Protein AF-A0A1M5FL97-F1 (afdb_monomer)

Sequence (236 aa):
MFKNSLIIIGLLLFSVSIRSQDIPKINFLDIEDAVINPDGNYYYPKLLERYNAFDPSLTITDYVYIYYGFAFQKDYLVNQPGEERMNQLMEKGQYEDAIAECNKILEKNPVSLEANNALAYAMFQLNKPEAEYEPYRNRYKTFVDIITQSGDGKSPLTSFKVIYVADEYNIMFSHFEIPEIVFRHQLVNAGYDYFKIKPSALYKSEDIYFEIPEKLNNIHKERAREKARKKAEQQQ

Structure (mmCIF, N/CA/C/O backbone):
data_AF-A0A1M5FL97-F1
#
_entry.id   AF-A0A1M5FL97-F1
#
loop_
_atom_site.group_PDB
_atom_site.id
_atom_site.type_symbol
_atom_site.label_atom_id
_atom_site.label_alt_id
_atom_site.label_comp_id
_atom_site.label_asym_id
_atom_site.label_entity_id
_atom_site.label_seq_id
_atom_site.pdbx_PDB_ins_code
_atom_site.Cartn_x
_atom_site.Cartn_y
_atom_site.Cartn_z
_atom_site.occupancy
_atom_site.B_iso_or_equiv
_atom_site.auth_seq_id
_atom_site.auth_comp_id
_atom_site.auth_asym_id
_atom_site.auth_atom_id
_atom_site.pdbx_PDB_model_num
ATOM 1 N N . MET A 1 1 ? 17.570 -55.112 49.218 1.00 38.00 1 MET A N 1
ATOM 2 C CA . MET A 1 1 ? 17.128 -55.534 47.872 1.00 38.00 1 MET A CA 1
ATOM 3 C C . MET A 1 1 ? 16.094 -54.530 47.384 1.00 38.00 1 MET A C 1
ATOM 5 O O . MET A 1 1 ? 15.063 -54.445 48.025 1.00 38.00 1 MET A O 1
ATOM 9 N N . PHE A 1 2 ? 16.417 -53.810 46.297 1.00 39.97 2 PHE A N 1
ATOM 10 C CA . PHE A 1 2 ? 15.537 -53.027 45.401 1.00 39.97 2 PHE A CA 1
ATOM 11 C C . PHE A 1 2 ? 14.744 -51.835 45.983 1.00 39.97 2 PHE A C 1
ATOM 13 O O . PHE A 1 2 ? 14.128 -51.947 47.025 1.00 39.97 2 PHE A O 1
ATOM 20 N N . LYS A 1 3 ? 14.613 -50.674 45.333 1.00 44.19 3 LYS A N 1
ATOM 21 C CA . LYS A 1 3 ? 15.301 -50.002 44.213 1.00 44.19 3 LYS A CA 1
ATOM 22 C C . LYS A 1 3 ? 14.691 -48.587 44.205 1.00 44.19 3 LYS A C 1
ATOM 24 O O . LYS A 1 3 ? 13.469 -48.469 44.141 1.00 44.19 3 LYS A O 1
ATOM 29 N N . ASN A 1 4 ? 15.505 -47.538 44.296 1.00 44.09 4 ASN A N 1
ATOM 30 C CA . ASN A 1 4 ? 15.039 -46.153 44.180 1.00 44.09 4 ASN A CA 1
ATOM 31 C C . ASN A 1 4 ? 14.371 -45.959 42.810 1.00 44.09 4 ASN A C 1
ATOM 33 O O . ASN A 1 4 ? 15.012 -46.182 41.783 1.00 44.09 4 ASN A O 1
ATOM 37 N N . SER A 1 5 ? 13.101 -45.558 42.789 1.00 47.09 5 SER A N 1
ATOM 38 C CA . SER A 1 5 ? 12.414 -45.189 41.548 1.00 47.09 5 SER A CA 1
ATOM 39 C C . SER A 1 5 ? 12.643 -43.705 41.279 1.00 47.09 5 SER A C 1
ATOM 41 O O . SER A 1 5 ? 11.979 -42.851 41.857 1.00 47.09 5 SER A O 1
ATOM 43 N N . LEU A 1 6 ? 13.624 -43.410 40.424 1.00 46.81 6 LEU A N 1
ATOM 44 C CA . LEU A 1 6 ? 13.756 -42.117 39.757 1.00 46.81 6 LEU A CA 1
ATOM 45 C C . LEU A 1 6 ? 12.649 -42.016 38.697 1.00 46.81 6 LEU A C 1
ATOM 47 O O . LEU A 1 6 ? 12.628 -42.808 37.756 1.00 46.81 6 LEU A O 1
ATOM 51 N N . ILE A 1 7 ? 11.752 -41.042 38.829 1.00 56.56 7 ILE A N 1
ATOM 52 C CA . ILE A 1 7 ? 10.836 -40.655 37.753 1.00 56.56 7 ILE A CA 1
ATOM 53 C C . ILE A 1 7 ? 11.601 -39.679 36.855 1.00 56.56 7 ILE A C 1
ATOM 55 O O . ILE A 1 7 ? 11.873 -38.547 37.246 1.00 56.56 7 ILE A O 1
ATOM 59 N N . ILE A 1 8 ? 11.986 -40.136 35.663 1.00 52.84 8 ILE A N 1
ATOM 60 C CA . ILE A 1 8 ? 12.517 -39.278 34.601 1.00 52.84 8 ILE A CA 1
ATOM 61 C C . ILE A 1 8 ? 11.315 -38.652 33.891 1.00 52.84 8 ILE A C 1
ATOM 63 O O . ILE A 1 8 ? 10.599 -39.333 33.160 1.00 52.84 8 ILE A O 1
ATOM 67 N N . ILE A 1 9 ? 11.088 -37.360 34.122 1.00 54.28 9 ILE A N 1
ATOM 68 C CA . ILE A 1 9 ? 10.186 -36.544 33.305 1.00 54.28 9 ILE A CA 1
ATOM 69 C C . ILE A 1 9 ? 10.976 -36.141 32.060 1.00 54.28 9 ILE A C 1
ATOM 71 O O . ILE A 1 9 ? 11.941 -35.385 32.147 1.00 54.28 9 ILE A O 1
ATOM 75 N N . GLY A 1 10 ? 10.593 -36.685 30.910 1.00 61.12 10 GLY A N 1
ATOM 76 C CA . GLY A 1 10 ? 11.096 -36.281 29.602 1.00 61.12 10 GLY A CA 1
ATOM 77 C C . GLY A 1 10 ? 9.953 -35.814 28.704 1.00 61.12 10 GLY A C 1
ATOM 78 O O . GLY A 1 10 ? 8.837 -36.307 28.851 1.00 61.12 10 GLY A O 1
ATOM 79 N N . LEU A 1 11 ? 10.307 -34.953 27.737 1.00 53.66 11 LEU A N 1
ATOM 80 C CA . LEU A 1 11 ? 9.511 -34.402 26.621 1.00 53.66 11 LEU A CA 1
ATOM 81 C C . LEU A 1 11 ? 8.630 -33.183 26.975 1.00 53.66 11 LEU A C 1
ATOM 83 O O . LEU A 1 11 ? 7.974 -33.168 28.003 1.00 53.66 11 LEU A O 1
ATOM 87 N N . LEU A 1 12 ? 8.542 -32.105 26.187 1.00 49.62 12 LEU A N 1
ATOM 88 C CA . LEU A 1 12 ? 8.910 -31.834 24.790 1.00 49.62 12 LEU A CA 1
ATOM 89 C C . LEU A 1 12 ? 9.181 -30.324 24.659 1.00 49.62 12 LEU A C 1
ATOM 91 O O . LEU A 1 12 ? 8.270 -29.521 24.848 1.00 49.62 12 LEU A O 1
ATOM 95 N N . LEU A 1 13 ? 10.399 -29.924 24.292 1.00 45.78 13 LEU A N 1
ATOM 96 C CA . LEU A 1 13 ? 10.626 -28.585 23.747 1.00 45.78 13 LEU A CA 1
ATOM 97 C C . LEU A 1 13 ? 10.214 -28.635 22.274 1.00 45.78 13 LEU A C 1
ATOM 99 O O . LEU A 1 13 ? 11.011 -29.001 21.413 1.00 45.78 13 LEU A O 1
ATOM 103 N N . PHE A 1 14 ? 8.951 -28.318 21.984 1.00 50.38 14 PHE A N 1
ATOM 104 C CA . PHE A 1 14 ? 8.560 -27.936 20.631 1.00 50.38 14 PHE A CA 1
ATOM 105 C C . PHE A 1 14 ? 9.275 -26.620 20.324 1.00 50.38 14 PHE A C 1
ATOM 107 O O . PHE A 1 14 ? 8.835 -25.543 20.723 1.00 50.38 14 PHE A O 1
ATOM 114 N N . SER A 1 15 ? 10.420 -26.704 19.651 1.00 50.44 15 SER A N 1
ATOM 115 C CA . SER A 1 15 ? 11.017 -25.549 18.998 1.00 50.44 15 SER A CA 1
ATOM 116 C C . SER A 1 15 ? 10.052 -25.110 17.905 1.00 50.44 15 SER A C 1
ATOM 118 O O . SER A 1 15 ? 10.048 -25.656 16.804 1.00 50.44 15 SER A O 1
ATOM 120 N N . VAL A 1 16 ? 9.194 -24.141 18.220 1.00 51.50 16 VAL A N 1
ATOM 121 C CA . VAL A 1 16 ? 8.498 -23.362 17.201 1.00 51.50 16 VAL A CA 1
ATOM 122 C C . VAL A 1 16 ? 9.592 -22.594 16.472 1.00 51.50 16 VAL A C 1
ATOM 124 O O . VAL A 1 16 ? 10.046 -21.545 16.922 1.00 51.50 16 VAL A O 1
ATOM 127 N N . SER A 1 17 ? 10.092 -23.158 15.375 1.00 48.06 17 SER A N 1
ATOM 128 C CA . SER A 1 17 ? 10.880 -22.393 14.424 1.00 48.06 17 SER A CA 1
ATOM 129 C C . SER A 1 17 ? 9.940 -21.351 13.835 1.00 48.06 17 SER A C 1
ATOM 131 O O . SER A 1 17 ? 9.143 -21.657 12.949 1.00 48.06 17 SER A O 1
ATOM 133 N N . ILE A 1 18 ? 10.009 -20.127 14.356 1.00 47.00 18 ILE A N 1
ATOM 134 C CA . ILE A 1 18 ? 9.480 -18.952 13.675 1.00 47.00 18 ILE A CA 1
ATOM 135 C C . ILE A 1 18 ? 10.233 -18.904 12.349 1.00 47.00 18 ILE A C 1
ATOM 137 O O . ILE A 1 18 ? 11.408 -18.544 12.297 1.00 47.00 18 ILE A O 1
ATOM 141 N N . ARG A 1 19 ? 9.593 -19.372 11.276 1.00 50.75 19 ARG A N 1
ATOM 142 C CA . ARG A 1 19 ? 10.116 -19.176 9.930 1.00 50.75 19 ARG A CA 1
ATOM 143 C C . ARG A 1 19 ? 9.912 -17.705 9.609 1.00 50.75 19 ARG A C 1
ATOM 145 O O . ARG A 1 19 ? 8.846 -17.329 9.137 1.00 50.75 19 ARG A O 1
ATOM 152 N N . SER A 1 20 ? 10.929 -16.891 9.876 1.00 50.44 20 SER A N 1
ATOM 153 C CA . SER A 1 20 ? 11.113 -15.656 9.119 1.00 50.44 20 SER A CA 1
ATOM 154 C C . SER A 1 20 ? 11.329 -16.096 7.677 1.00 50.44 20 SER A C 1
ATOM 156 O O . SER A 1 20 ? 12.406 -16.573 7.331 1.00 50.44 20 SER A O 1
ATOM 158 N N . GLN A 1 21 ? 10.264 -16.110 6.877 1.00 64.25 21 GLN A N 1
ATOM 159 C CA . GLN A 1 21 ? 10.425 -16.260 5.441 1.00 64.25 21 GLN A CA 1
ATOM 160 C C . GLN A 1 21 ? 10.981 -14.934 4.945 1.00 64.25 21 GLN A C 1
ATOM 162 O O . GLN A 1 21 ? 10.329 -13.904 5.113 1.00 64.25 21 GLN A O 1
ATOM 167 N N . ASP A 1 22 ? 12.184 -14.965 4.384 1.00 75.69 22 ASP A N 1
ATOM 168 C CA . ASP A 1 22 ? 12.736 -13.797 3.715 1.00 75.69 22 ASP A CA 1
ATOM 169 C C . ASP A 1 22 ? 11.778 -13.374 2.600 1.00 75.69 22 ASP A C 1
ATOM 171 O O . ASP A 1 22 ? 11.255 -14.215 1.858 1.00 75.69 22 ASP A O 1
ATOM 175 N N . ILE A 1 23 ? 11.527 -12.070 2.494 1.00 79.31 23 ILE A N 1
ATOM 176 C CA . ILE A 1 23 ? 10.708 -11.542 1.408 1.00 79.31 23 ILE A CA 1
ATOM 177 C C . ILE A 1 23 ? 11.440 -11.831 0.094 1.00 79.31 23 ILE A C 1
ATOM 179 O O . ILE A 1 23 ? 12.623 -11.495 -0.034 1.00 79.31 23 ILE A O 1
ATOM 183 N N . PRO A 1 24 ? 10.785 -12.489 -0.882 1.00 85.00 24 PRO A N 1
ATOM 184 C CA . PRO A 1 24 ? 11.426 -12.794 -2.148 1.00 85.00 24 PRO A CA 1
ATOM 185 C C . PRO A 1 24 ? 11.864 -11.501 -2.833 1.00 85.00 24 PRO A C 1
ATOM 187 O O . PRO A 1 24 ? 11.208 -10.463 -2.734 1.00 85.00 24 PRO A O 1
ATOM 190 N N . LYS A 1 25 ? 12.968 -11.565 -3.581 1.00 89.31 25 LYS A N 1
ATOM 191 C CA . LYS A 1 25 ? 13.380 -10.439 -4.418 1.00 89.31 25 LYS A CA 1
ATOM 192 C C . LYS A 1 25 ? 12.264 -10.136 -5.417 1.00 89.31 25 LYS A C 1
ATOM 194 O O . LYS A 1 25 ? 11.896 -10.990 -6.217 1.00 89.31 25 LYS A O 1
ATOM 199 N N . ILE A 1 26 ? 11.761 -8.908 -5.392 1.00 93.94 26 ILE A N 1
ATOM 200 C CA . ILE A 1 26 ? 10.658 -8.501 -6.261 1.00 93.94 26 ILE A CA 1
ATOM 201 C C . ILE A 1 26 ? 11.172 -8.336 -7.694 1.00 93.94 26 ILE A C 1
ATOM 203 O O . ILE A 1 26 ? 12.049 -7.507 -7.948 1.00 93.94 26 ILE A O 1
ATOM 207 N N . ASN A 1 27 ? 10.621 -9.106 -8.625 1.00 92.62 27 ASN A N 1
ATOM 208 C CA . ASN A 1 27 ? 10.828 -8.960 -10.062 1.00 92.62 27 ASN A CA 1
ATOM 209 C C . ASN A 1 27 ? 9.456 -8.924 -10.738 1.00 92.62 27 ASN A C 1
ATOM 211 O O . ASN A 1 27 ? 8.705 -9.893 -10.674 1.00 92.62 27 ASN A O 1
ATOM 215 N N . PHE A 1 28 ? 9.124 -7.795 -11.362 1.00 92.94 28 PHE A N 1
ATOM 216 C CA . PHE A 1 28 ? 7.804 -7.582 -11.947 1.00 92.94 28 PHE A CA 1
ATOM 217 C C . PHE A 1 28 ? 7.483 -8.537 -13.100 1.00 92.94 28 PHE A C 1
ATOM 219 O O . PHE A 1 28 ? 6.322 -8.905 -13.239 1.00 92.94 28 PHE A O 1
ATOM 226 N N . LEU A 1 29 ? 8.482 -8.975 -13.874 1.00 90.94 29 LEU A N 1
ATOM 227 C CA . LEU A 1 29 ? 8.271 -9.923 -14.975 1.00 90.94 29 LEU A CA 1
ATOM 228 C C . LEU A 1 29 ? 7.930 -11.320 -14.445 1.00 90.94 29 LEU A C 1
ATOM 230 O O . LEU A 1 29 ? 6.936 -11.908 -14.857 1.00 90.94 29 LEU A O 1
ATOM 234 N N . ASP A 1 30 ? 8.696 -11.802 -13.461 1.00 93.69 30 ASP A N 1
ATOM 235 C CA . ASP A 1 30 ? 8.447 -13.106 -12.833 1.00 93.69 30 ASP A CA 1
ATOM 236 C C . ASP A 1 30 ? 7.069 -13.130 -12.145 1.00 93.69 30 ASP A C 1
ATOM 238 O O . ASP A 1 30 ? 6.361 -14.138 -12.169 1.00 93.69 30 ASP A O 1
ATOM 242 N N . ILE A 1 31 ? 6.669 -12.000 -11.546 1.00 96.12 31 ILE A N 1
ATOM 243 C CA . ILE A 1 31 ? 5.346 -11.834 -10.938 1.00 96.12 31 ILE A CA 1
ATOM 244 C C . ILE A 1 31 ? 4.253 -11.856 -12.005 1.00 96.12 31 ILE A C 1
ATOM 246 O O . ILE A 1 31 ? 3.285 -12.589 -11.823 1.00 96.12 31 ILE A O 1
ATOM 250 N N . GLU A 1 32 ? 4.393 -11.103 -13.102 1.00 94.31 32 GLU A N 1
ATOM 251 C CA . GLU A 1 32 ? 3.422 -11.102 -14.204 1.00 94.31 32 GLU A CA 1
ATOM 252 C C . GLU A 1 32 ? 3.174 -12.525 -14.721 1.00 94.31 32 GLU A C 1
ATOM 254 O O . GLU A 1 32 ? 2.026 -12.973 -14.733 1.00 94.31 32 GLU A O 1
ATOM 259 N N . ASP A 1 33 ? 4.237 -13.264 -15.045 1.00 93.69 33 ASP A N 1
ATOM 260 C CA . ASP A 1 33 ? 4.150 -14.634 -15.560 1.00 93.69 33 ASP A CA 1
ATOM 261 C C . ASP A 1 33 ? 3.465 -15.591 -14.570 1.00 93.69 33 ASP A C 1
ATOM 263 O O . ASP A 1 33 ? 2.638 -16.428 -14.951 1.00 93.69 33 ASP A O 1
ATOM 267 N N . ALA A 1 34 ? 3.774 -15.460 -13.279 1.00 95.88 34 ALA A N 1
ATOM 268 C CA . ALA A 1 34 ? 3.210 -16.316 -12.243 1.00 95.88 34 ALA A CA 1
ATOM 269 C C . ALA A 1 34 ? 1.710 -16.071 -12.022 1.00 95.88 34 ALA A C 1
ATOM 271 O O . ALA A 1 34 ? 0.956 -17.028 -11.822 1.00 95.88 34 ALA A O 1
ATOM 272 N N . VAL A 1 35 ? 1.267 -14.809 -12.060 1.00 96.44 35 VAL A N 1
ATOM 273 C CA . VAL A 1 35 ? -0.115 -14.450 -11.705 1.00 96.44 35 VAL A CA 1
ATOM 274 C C . VAL A 1 35 ? -1.115 -14.660 -12.836 1.00 96.44 35 VAL A C 1
ATOM 276 O O . VAL A 1 35 ? -2.312 -14.787 -12.565 1.00 96.44 35 VAL A O 1
ATOM 279 N N . ILE A 1 36 ? -0.648 -14.751 -14.086 1.00 93.06 36 ILE A N 1
ATOM 280 C CA . ILE A 1 36 ? -1.498 -15.029 -15.254 1.00 93.06 36 ILE A CA 1
ATOM 281 C C . ILE A 1 36 ? -1.643 -16.522 -15.568 1.00 93.06 36 ILE A C 1
ATOM 283 O O . ILE A 1 36 ? -2.569 -16.887 -16.291 1.00 93.06 36 ILE A O 1
ATOM 287 N N . ASN A 1 37 ? -0.769 -17.384 -15.039 1.00 93.50 37 ASN A N 1
ATOM 288 C CA . ASN A 1 37 ? -0.775 -18.820 -15.321 1.00 93.50 37 ASN A CA 1
ATOM 289 C C . ASN A 1 37 ? -1.884 -19.558 -14.533 1.00 93.50 37 ASN A C 1
ATOM 291 O O . ASN A 1 37 ? -1.733 -19.715 -13.320 1.00 93.50 37 ASN A O 1
ATOM 295 N N . PRO A 1 38 ? -2.949 -20.086 -15.176 1.00 93.31 38 PRO A N 1
ATOM 296 C CA . PRO A 1 38 ? -4.069 -20.743 -14.483 1.00 93.31 38 PRO A CA 1
ATOM 297 C C . PRO A 1 38 ? -3.685 -2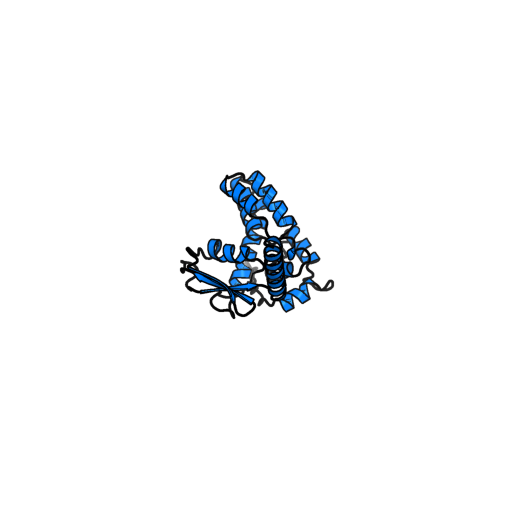2.001 -13.688 1.00 93.31 38 PRO A C 1
ATOM 299 O O . PRO A 1 38 ? -4.311 -22.318 -12.666 1.00 93.31 38 PRO A O 1
ATOM 302 N N . ASP A 1 39 ? -2.638 -22.695 -14.137 1.00 93.62 39 ASP A N 1
ATOM 303 C CA . ASP A 1 39 ? -2.130 -23.927 -13.529 1.00 93.62 39 ASP A CA 1
ATOM 304 C C . ASP A 1 39 ? -1.096 -23.650 -12.424 1.00 93.62 39 ASP A C 1
ATOM 306 O O . ASP A 1 39 ? -0.709 -24.555 -11.685 1.00 93.62 39 ASP A O 1
ATOM 310 N N . GLY A 1 40 ? -0.655 -22.396 -12.286 1.00 92.50 40 GLY A N 1
ATOM 311 C CA . GLY A 1 40 ? 0.330 -21.973 -11.299 1.00 92.50 40 GLY A CA 1
ATOM 312 C C . GLY A 1 40 ? -0.233 -21.849 -9.880 1.00 92.50 40 GLY A C 1
ATOM 313 O O . GLY A 1 40 ? -1.417 -21.579 -9.665 1.00 92.50 40 GLY A O 1
ATOM 314 N N . ASN A 1 41 ? 0.658 -21.974 -8.891 1.00 92.56 41 ASN A N 1
ATOM 315 C CA . ASN A 1 41 ? 0.326 -21.775 -7.473 1.00 92.56 41 ASN A CA 1
ATOM 316 C C . ASN A 1 41 ? -0.068 -20.323 -7.151 1.00 92.56 41 ASN A C 1
ATOM 318 O O . ASN A 1 41 ? -0.823 -20.091 -6.211 1.00 92.56 41 ASN A O 1
ATOM 322 N N . TYR A 1 42 ? 0.425 -19.364 -7.939 1.00 96.69 42 TYR A N 1
ATOM 323 C CA . TYR A 1 42 ? 0.208 -17.930 -7.743 1.00 96.69 42 TYR A CA 1
ATOM 324 C C . TYR A 1 42 ? -0.817 -17.333 -8.710 1.00 96.69 42 TYR A C 1
ATOM 326 O O . TYR A 1 42 ? -0.884 -16.114 -8.847 1.00 96.69 42 TYR A O 1
ATOM 334 N N . TYR A 1 43 ? -1.633 -18.166 -9.365 1.00 97.62 43 TYR A N 1
ATOM 335 C CA . TYR A 1 43 ? -2.695 -17.681 -10.240 1.00 97.62 43 TYR A CA 1
ATOM 336 C C . TYR A 1 43 ? -3.592 -16.679 -9.502 1.00 97.62 43 TYR A C 1
ATOM 338 O O . TYR A 1 43 ? -4.188 -17.017 -8.471 1.00 97.62 43 TYR A O 1
ATOM 346 N N . TYR A 1 44 ? -3.703 -15.454 -10.025 1.00 97.50 44 TYR A N 1
ATOM 347 C CA . TYR A 1 44 ? -4.241 -14.330 -9.257 1.00 97.50 44 TYR A CA 1
ATOM 348 C C . TYR A 1 44 ? -5.649 -14.564 -8.692 1.00 97.50 44 TYR A C 1
ATOM 350 O O . TYR A 1 44 ? -5.851 -14.301 -7.507 1.00 97.50 44 TYR A O 1
ATOM 358 N N . PRO A 1 45 ? -6.621 -15.111 -9.452 1.00 96.88 45 PRO A N 1
ATOM 359 C CA . PRO A 1 45 ? -7.952 -15.383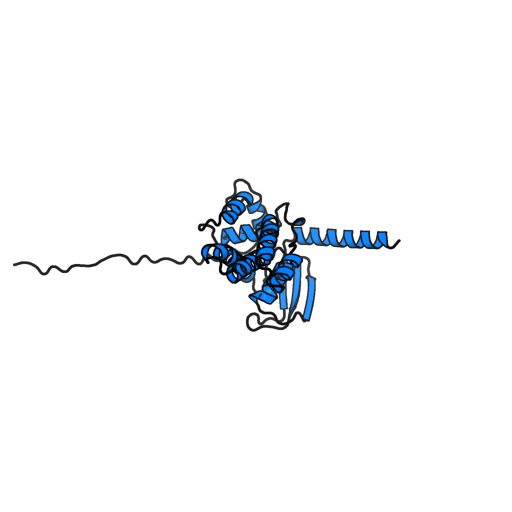 -8.913 1.00 96.88 45 PRO A CA 1
ATOM 360 C C . PRO A 1 45 ? -7.950 -16.317 -7.697 1.00 96.88 45 PRO A C 1
ATOM 362 O O . PRO A 1 45 ? -8.692 -16.068 -6.751 1.00 96.88 45 PRO A O 1
ATOM 365 N N . LYS A 1 46 ? -7.083 -17.343 -7.679 1.00 97.19 46 LYS A N 1
ATOM 366 C CA . LYS A 1 46 ? -6.956 -18.268 -6.537 1.00 97.19 46 LYS A CA 1
ATOM 367 C C . LYS A 1 46 ? -6.362 -17.562 -5.317 1.00 97.19 46 LYS A C 1
ATOM 369 O O . LYS A 1 46 ? -6.821 -17.771 -4.196 1.00 97.19 46 LYS A O 1
ATOM 374 N N . LEU A 1 47 ? -5.348 -16.719 -5.525 1.00 97.88 47 LEU A N 1
ATOM 375 C CA . LEU A 1 47 ? -4.757 -15.921 -4.449 1.00 97.88 47 LEU A CA 1
ATOM 376 C C . LEU A 1 47 ? -5.760 -14.922 -3.872 1.00 97.88 47 LEU A C 1
ATOM 378 O O . LEU A 1 47 ? -5.879 -14.813 -2.655 1.00 97.88 47 LEU A O 1
ATOM 382 N N . LEU A 1 48 ? -6.499 -14.224 -4.735 1.00 97.56 48 LEU A N 1
ATOM 383 C CA . LEU A 1 48 ? -7.464 -13.213 -4.322 1.00 97.56 48 LEU A CA 1
ATOM 384 C C . LEU A 1 48 ? -8.647 -13.825 -3.560 1.00 97.56 48 LEU A C 1
ATOM 386 O O . LEU A 1 48 ? -9.097 -13.248 -2.573 1.00 97.56 48 LEU A O 1
ATOM 390 N N . GLU A 1 49 ? -9.126 -15.001 -3.973 1.00 97.50 49 GLU A N 1
ATOM 391 C CA . GLU A 1 49 ? -10.150 -15.753 -3.240 1.00 97.50 49 GLU A CA 1
ATOM 392 C C . GLU A 1 49 ? -9.693 -16.058 -1.805 1.00 97.50 49 GLU A C 1
ATOM 394 O O . GLU A 1 49 ? -10.374 -15.694 -0.844 1.00 97.50 49 GLU A O 1
ATOM 399 N N . ARG A 1 50 ? -8.496 -16.641 -1.649 1.00 98.12 50 ARG A N 1
ATOM 400 C CA . ARG A 1 50 ? -7.902 -16.940 -0.334 1.00 98.12 50 ARG A CA 1
ATOM 401 C C . ARG A 1 50 ? -7.673 -15.676 0.494 1.00 98.12 50 ARG A C 1
ATOM 403 O O . ARG A 1 50 ? -7.967 -15.657 1.688 1.00 98.12 50 ARG A O 1
ATOM 410 N N . TYR A 1 51 ? -7.186 -14.612 -0.143 1.00 98.25 51 TYR A N 1
ATOM 411 C CA . TYR A 1 51 ? -6.966 -13.313 0.488 1.00 98.25 51 TYR A CA 1
ATOM 412 C C . TYR A 1 51 ? -8.262 -12.751 1.064 1.00 98.25 51 TYR A C 1
ATOM 414 O O . TYR A 1 51 ? -8.306 -12.409 2.247 1.00 98.25 51 TYR A O 1
ATOM 422 N N . ASN A 1 52 ? -9.332 -12.716 0.266 1.00 96.88 52 ASN A N 1
ATOM 423 C CA . ASN A 1 52 ? -10.644 -12.209 0.669 1.00 96.88 52 ASN A CA 1
ATOM 424 C C . ASN A 1 52 ? -11.323 -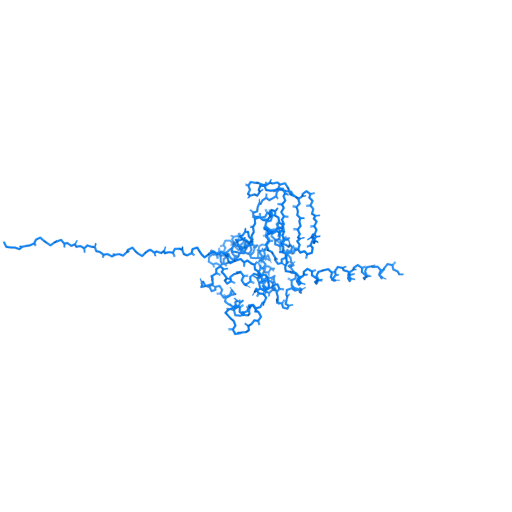13.073 1.737 1.00 96.88 52 ASN A C 1
ATOM 426 O O . ASN A 1 52 ? -12.073 -12.540 2.549 1.00 96.88 52 ASN A O 1
ATOM 430 N N . ALA A 1 53 ? -11.011 -14.368 1.786 1.00 97.69 53 ALA A N 1
ATOM 431 C CA . ALA A 1 53 ? -11.447 -15.273 2.846 1.00 97.69 53 ALA A CA 1
ATOM 432 C C . ALA A 1 53 ? -10.632 -15.150 4.151 1.00 97.69 53 ALA A C 1
ATOM 434 O O . ALA A 1 53 ? -10.909 -15.880 5.101 1.00 97.69 53 ALA A O 1
ATOM 435 N N . PHE A 1 54 ? -9.632 -14.258 4.204 1.00 97.19 54 PHE A N 1
ATOM 436 C CA . PHE A 1 54 ? -8.681 -14.136 5.315 1.00 97.19 54 PHE A CA 1
ATOM 437 C C . PHE A 1 54 ? -8.003 -15.468 5.667 1.00 97.19 54 PHE A C 1
ATOM 439 O O . PHE A 1 54 ? -7.833 -15.795 6.842 1.00 97.19 54 PHE A O 1
ATOM 446 N N . ASP A 1 55 ? -7.621 -16.244 4.648 1.00 97.75 55 ASP A N 1
ATOM 447 C CA . ASP A 1 55 ? -6.954 -17.533 4.831 1.00 97.75 55 ASP A CA 1
ATOM 448 C C . ASP A 1 55 ? -5.661 -17.367 5.666 1.00 97.75 55 ASP A C 1
ATOM 450 O O . ASP A 1 55 ? -4.699 -16.745 5.198 1.00 97.75 55 ASP A O 1
ATOM 454 N N . PRO A 1 56 ? -5.592 -17.938 6.887 1.00 94.88 56 PRO A N 1
ATOM 455 C CA . PRO A 1 56 ? -4.447 -17.772 7.782 1.00 94.88 56 PRO A CA 1
ATOM 456 C C . PRO A 1 56 ? -3.199 -18.531 7.309 1.00 94.88 56 PRO A C 1
ATOM 458 O O . PRO A 1 56 ? -2.132 -18.375 7.898 1.00 94.88 56 PRO A O 1
ATOM 461 N N . SER A 1 57 ? -3.314 -19.370 6.274 1.00 95.94 57 SER A N 1
ATOM 462 C CA . SER A 1 57 ? -2.183 -20.079 5.668 1.00 95.94 57 SER A CA 1
ATOM 463 C C . SER A 1 57 ? -1.446 -19.265 4.599 1.00 95.94 57 SER A C 1
ATOM 465 O O . SER A 1 57 ? -0.425 -19.733 4.091 1.00 95.94 57 SER A O 1
ATOM 467 N N . LEU A 1 58 ? -1.936 -18.067 4.248 1.00 96.75 58 LEU A N 1
ATOM 468 C CA . LEU A 1 58 ? -1.241 -17.165 3.330 1.00 96.75 58 LEU A CA 1
ATOM 469 C C . LEU A 1 58 ? 0.107 -16.737 3.910 1.00 96.75 58 LEU A C 1
ATOM 471 O O . LEU A 1 58 ? 0.210 -16.195 5.009 1.00 96.75 58 LEU A O 1
ATOM 475 N N . THR A 1 59 ? 1.150 -16.980 3.133 1.00 95.81 59 THR A N 1
ATOM 476 C CA . THR A 1 59 ? 2.533 -16.648 3.458 1.00 95.81 59 THR A CA 1
ATOM 477 C C . THR A 1 59 ? 2.885 -15.244 2.984 1.00 95.81 59 THR A C 1
ATOM 479 O O . THR A 1 59 ? 2.224 -14.689 2.109 1.00 95.81 59 THR A O 1
ATOM 482 N N . ILE A 1 60 ? 3.991 -14.685 3.480 1.00 94.69 60 ILE A N 1
ATOM 483 C CA . ILE A 1 60 ? 4.499 -13.394 2.990 1.00 94.69 60 ILE A CA 1
ATOM 484 C C . ILE A 1 60 ? 4.743 -13.406 1.473 1.00 94.69 60 ILE A C 1
ATOM 486 O O . ILE A 1 60 ? 4.499 -12.414 0.793 1.00 94.69 60 ILE A O 1
ATOM 490 N N . THR A 1 61 ? 5.144 -14.560 0.929 1.00 96.00 61 THR A N 1
ATOM 491 C CA . THR A 1 61 ? 5.305 -14.754 -0.515 1.00 96.00 61 THR A CA 1
ATOM 492 C C . THR A 1 61 ? 3.960 -14.661 -1.233 1.00 96.00 61 THR A C 1
ATOM 494 O O . THR A 1 61 ? 3.872 -13.995 -2.258 1.00 96.00 61 THR A O 1
ATOM 497 N N . ASP A 1 62 ? 2.892 -15.254 -0.694 1.00 97.69 62 ASP A N 1
ATOM 498 C CA . ASP A 1 62 ? 1.553 -15.097 -1.275 1.00 97.69 62 ASP A CA 1
ATOM 499 C C . ASP A 1 62 ? 1.130 -13.621 -1.288 1.00 97.69 62 ASP A C 1
ATOM 501 O O . ASP A 1 62 ? 0.643 -13.135 -2.306 1.00 97.69 62 ASP A O 1
ATOM 505 N N . TYR A 1 63 ? 1.384 -12.879 -0.202 1.00 97.88 63 TYR A N 1
ATOM 506 C CA . TYR A 1 63 ? 1.090 -11.443 -0.131 1.00 97.88 63 TYR A CA 1
ATOM 507 C C . TYR A 1 63 ? 1.898 -10.611 -1.141 1.00 97.88 63 TYR A C 1
ATOM 509 O O . TYR A 1 63 ? 1.362 -9.643 -1.681 1.00 97.88 63 TYR A O 1
ATOM 517 N N . VAL A 1 64 ? 3.140 -11.002 -1.457 1.00 97.69 64 VAL A N 1
ATOM 518 C CA . VAL A 1 64 ? 3.932 -10.396 -2.544 1.00 97.69 64 VAL A CA 1
ATOM 519 C C . VAL A 1 64 ? 3.202 -10.536 -3.882 1.00 97.69 64 VAL A C 1
ATOM 521 O O . VAL A 1 64 ? 3.009 -9.538 -4.578 1.00 97.69 64 VAL A O 1
ATOM 524 N N . TYR A 1 65 ? 2.747 -11.744 -4.227 1.00 97.81 65 TYR A N 1
ATOM 525 C CA . TYR A 1 65 ? 2.000 -11.972 -5.469 1.00 97.81 65 TYR A CA 1
ATOM 526 C C . TYR A 1 65 ? 0.599 -11.344 -5.441 1.00 97.81 65 TYR A C 1
ATOM 528 O O . TYR A 1 65 ? 0.111 -10.921 -6.484 1.00 97.81 65 TYR A O 1
ATOM 536 N N . ILE A 1 66 ? -0.041 -11.216 -4.276 1.00 98.12 66 ILE A N 1
ATOM 537 C CA . ILE A 1 66 ? -1.330 -10.520 -4.134 1.00 98.12 66 ILE A CA 1
ATOM 538 C C . ILE A 1 66 ? -1.176 -9.018 -4.404 1.00 98.12 66 ILE A C 1
ATOM 540 O O . ILE A 1 66 ? -1.938 -8.466 -5.201 1.00 98.12 66 ILE A O 1
ATOM 544 N N . TYR A 1 67 ? -0.199 -8.364 -3.767 1.00 97.75 67 TYR A N 1
ATOM 545 C CA . TYR A 1 67 ? 0.025 -6.924 -3.906 1.00 97.75 67 TYR A CA 1
ATOM 546 C C . TYR A 1 67 ? 0.522 -6.581 -5.310 1.00 97.75 67 TYR A C 1
ATOM 548 O O . TYR A 1 67 ? -0.199 -5.968 -6.094 1.00 97.75 67 TYR A O 1
ATOM 556 N N . TYR A 1 68 ? 1.715 -7.047 -5.686 1.00 97.25 68 TYR A N 1
ATOM 557 C CA . TYR A 1 68 ? 2.306 -6.683 -6.974 1.00 97.25 68 TYR A CA 1
ATOM 558 C C . TYR A 1 68 ? 1.574 -7.312 -8.161 1.00 97.25 68 TYR A C 1
ATOM 560 O O . TYR A 1 68 ? 1.509 -6.709 -9.228 1.00 97.25 68 TYR A O 1
ATOM 568 N N . GLY A 1 69 ? 0.972 -8.493 -7.983 1.00 96.12 69 GLY A N 1
ATOM 569 C CA . GLY A 1 69 ? 0.181 -9.145 -9.024 1.00 96.12 69 GLY A CA 1
ATOM 570 C C . GLY A 1 69 ? -1.066 -8.366 -9.424 1.00 96.12 69 GLY A C 1
ATOM 571 O O . GLY A 1 69 ? -1.531 -8.512 -10.559 1.00 96.12 69 GLY A O 1
ATOM 572 N N . PHE A 1 70 ? -1.586 -7.506 -8.537 1.00 95.62 70 PHE A N 1
ATOM 573 C CA . PHE A 1 70 ? -2.744 -6.672 -8.848 1.00 95.62 70 PHE A CA 1
ATOM 574 C C . PHE A 1 70 ? -2.474 -5.751 -10.045 1.00 95.62 70 PHE A C 1
ATOM 576 O O . PHE A 1 70 ? -3.359 -5.562 -10.876 1.00 95.62 70 PHE A O 1
ATOM 583 N N . ALA A 1 71 ? -1.234 -5.267 -10.195 1.00 92.81 71 ALA A N 1
ATOM 584 C CA . ALA A 1 71 ? -0.796 -4.410 -11.301 1.00 92.81 71 ALA A CA 1
ATOM 585 C C . ALA A 1 71 ? -1.033 -5.006 -12.699 1.00 92.81 71 ALA A C 1
ATOM 587 O O . ALA A 1 71 ? -1.139 -4.270 -13.681 1.00 92.81 71 ALA A O 1
ATOM 588 N N . PHE A 1 72 ? -1.121 -6.334 -12.799 1.00 92.38 72 PHE A N 1
ATOM 589 C CA . PHE A 1 72 ? -1.279 -7.056 -14.063 1.00 92.38 72 PHE A CA 1
ATOM 590 C C . PHE A 1 72 ? -2.719 -7.496 -14.328 1.00 92.38 72 PHE A C 1
ATOM 592 O O . PHE A 1 72 ? -3.001 -8.128 -15.347 1.00 92.38 72 PHE A O 1
ATOM 599 N N . GLN A 1 73 ? -3.648 -7.147 -13.438 1.00 90.56 73 GLN A N 1
ATOM 600 C CA . GLN A 1 73 ? -5.055 -7.470 -13.606 1.00 90.56 73 GLN A CA 1
ATOM 601 C C . GLN A 1 73 ? -5.752 -6.414 -14.459 1.00 90.56 73 GLN A C 1
ATOM 603 O O . GLN A 1 73 ? -5.459 -5.221 -14.385 1.00 90.56 73 GLN A O 1
ATOM 608 N N . LYS A 1 74 ? -6.741 -6.854 -15.243 1.00 86.50 74 LYS A N 1
ATOM 609 C CA . LYS A 1 74 ? -7.556 -5.983 -16.111 1.00 86.50 74 LYS A CA 1
ATOM 610 C C . LYS A 1 74 ? -8.161 -4.778 -15.373 1.00 86.50 74 LYS A C 1
ATOM 612 O O . LYS A 1 74 ? -8.319 -3.711 -15.961 1.00 86.50 74 LYS A O 1
ATOM 617 N N . ASP A 1 75 ? -8.469 -4.951 -14.091 1.00 81.81 75 ASP A N 1
ATOM 618 C CA . ASP A 1 75 ? -9.211 -3.986 -13.288 1.00 81.81 75 ASP A CA 1
ATOM 619 C C . ASP A 1 75 ? -8.305 -2.879 -12.715 1.00 81.81 75 ASP A C 1
ATOM 621 O O . ASP A 1 75 ? -8.790 -1.794 -12.397 1.00 81.81 75 ASP A O 1
ATOM 625 N N . TYR A 1 76 ? -6.981 -3.085 -12.680 1.00 85.75 76 TYR A N 1
ATOM 626 C CA . TYR A 1 76 ? -6.010 -2.139 -12.114 1.00 85.75 76 TYR A CA 1
ATOM 627 C C . TYR A 1 76 ? -6.137 -0.724 -12.708 1.00 85.75 76 TYR A C 1
ATOM 629 O O . TYR A 1 76 ? -6.307 0.263 -11.997 1.00 85.75 76 TYR A O 1
ATOM 637 N N . LEU A 1 77 ? -6.129 -0.602 -14.040 1.00 74.25 77 LEU A N 1
ATOM 638 C CA . LEU A 1 77 ? -6.120 0.705 -14.712 1.00 74.25 77 LEU A CA 1
ATOM 639 C C . LEU A 1 77 ? -7.433 1.488 -14.596 1.00 74.25 77 LEU A C 1
ATOM 641 O O . LEU A 1 77 ? -7.448 2.684 -14.921 1.00 74.25 77 LEU A O 1
ATOM 645 N N . VAL A 1 78 ? -8.519 0.802 -14.241 1.00 75.75 78 VAL A N 1
ATOM 646 C CA . VAL A 1 78 ? -9.860 1.372 -14.054 1.00 75.75 78 VAL A CA 1
ATOM 647 C C . VAL A 1 78 ? -10.067 1.754 -12.587 1.00 75.75 78 VAL A C 1
ATOM 649 O O . VAL A 1 78 ? -10.739 2.742 -12.300 1.00 75.75 78 VAL A O 1
ATOM 652 N N . ASN A 1 79 ? -9.423 1.030 -11.673 1.00 73.38 79 ASN A N 1
ATOM 653 C CA . ASN A 1 79 ? -9.618 1.137 -10.234 1.00 73.38 79 ASN A CA 1
ATOM 654 C C . ASN A 1 79 ? -8.507 1.945 -9.558 1.00 73.38 79 ASN A C 1
ATOM 656 O O . ASN A 1 79 ? -7.898 1.498 -8.588 1.00 73.38 79 ASN A O 1
ATOM 660 N N . GLN A 1 80 ? -8.277 3.165 -10.053 1.00 69.75 80 GLN A N 1
ATOM 661 C CA . GLN A 1 80 ? -7.469 4.135 -9.313 1.00 69.75 80 GLN A CA 1
ATOM 662 C C . GLN A 1 80 ? -8.119 4.392 -7.942 1.00 69.75 80 GLN A C 1
ATOM 664 O O . GLN A 1 80 ? -9.350 4.510 -7.886 1.00 69.75 80 GLN A O 1
ATOM 669 N N . PRO A 1 81 ? -7.341 4.476 -6.851 1.00 63.78 81 PRO A N 1
ATOM 670 C CA . PRO A 1 81 ? -7.909 4.661 -5.525 1.00 63.78 81 PRO A CA 1
ATOM 671 C C . PRO A 1 81 ? -8.738 5.953 -5.444 1.00 63.78 81 PRO A C 1
ATOM 673 O O . PRO A 1 81 ? -8.249 7.052 -5.699 1.00 63.78 81 PRO A O 1
ATOM 676 N N . GLY A 1 82 ? -10.029 5.815 -5.138 1.00 74.31 82 GLY A N 1
ATOM 677 C CA . GLY A 1 82 ? -10.966 6.923 -4.939 1.00 74.31 82 GLY A CA 1
ATOM 678 C C . GLY A 1 82 ? -11.019 7.346 -3.474 1.00 74.31 82 GLY A C 1
ATOM 679 O O . GLY A 1 82 ? -12.067 7.236 -2.848 1.00 74.31 82 GLY A O 1
ATOM 680 N N . GLU A 1 83 ? -9.887 7.770 -2.915 1.00 85.81 83 GLU A N 1
ATOM 681 C CA . GLU A 1 83 ? -9.694 7.893 -1.459 1.00 85.81 83 GLU A CA 1
ATOM 682 C C . GLU A 1 83 ? -10.183 9.231 -0.876 1.00 85.81 83 GLU A C 1
ATOM 684 O O . GLU A 1 83 ? -10.446 9.326 0.319 1.00 85.81 83 GLU A O 1
ATOM 689 N N . GLU A 1 84 ? -10.410 10.258 -1.704 1.00 91.56 84 GLU A N 1
ATOM 690 C CA . GLU A 1 84 ? -10.787 11.604 -1.238 1.00 91.56 84 GLU A CA 1
ATOM 691 C C . GLU A 1 84 ? -12.040 11.596 -0.349 1.00 91.56 84 GLU A C 1
ATOM 693 O O . GLU A 1 84 ? -12.063 12.210 0.720 1.00 91.56 84 GLU A O 1
ATOM 698 N N . ARG A 1 85 ? -13.091 10.878 -0.764 1.00 94.88 85 ARG A N 1
ATOM 699 C CA . ARG A 1 85 ? -14.336 10.810 0.009 1.00 94.88 85 ARG A CA 1
ATOM 700 C C . ARG A 1 85 ? -14.129 10.093 1.340 1.00 94.88 85 ARG A C 1
ATOM 702 O O . ARG A 1 85 ? -14.649 10.557 2.352 1.00 94.88 85 ARG A O 1
ATOM 709 N N . MET A 1 86 ? -13.387 8.988 1.332 1.00 96.00 86 MET A N 1
ATOM 710 C CA . MET A 1 86 ? -13.024 8.247 2.539 1.00 96.00 86 MET A CA 1
ATOM 711 C C . MET A 1 86 ? -12.263 9.160 3.508 1.00 96.00 86 MET A C 1
ATOM 713 O O . MET A 1 86 ? -12.662 9.272 4.665 1.00 96.00 86 MET A O 1
ATOM 717 N N . ASN A 1 87 ? -11.258 9.894 3.029 1.00 94.56 87 ASN A N 1
ATOM 718 C CA . ASN A 1 87 ? -10.456 10.800 3.853 1.00 94.56 87 ASN A CA 1
ATOM 719 C C . ASN A 1 87 ? -11.285 11.923 4.470 1.00 94.56 87 ASN A C 1
ATOM 721 O O . ASN A 1 87 ? -11.221 12.141 5.677 1.00 94.56 87 ASN A O 1
ATOM 725 N N . GLN A 1 88 ? -12.161 12.559 3.690 1.00 97.38 88 GLN A N 1
ATOM 726 C CA . GLN A 1 88 ? -13.073 13.580 4.213 1.00 97.38 88 GLN A CA 1
ATOM 727 C C . GLN A 1 88 ? -14.003 13.047 5.314 1.00 97.38 88 GLN A C 1
ATOM 729 O O . GLN A 1 88 ? -14.353 13.785 6.236 1.00 97.38 88 GLN A O 1
ATOM 734 N N . LEU A 1 89 ? -14.462 11.797 5.203 1.00 98.31 89 LEU A N 1
ATOM 735 C CA . LEU A 1 89 ? -15.310 11.165 6.218 1.00 98.31 89 LEU A CA 1
ATOM 736 C C . LEU A 1 89 ? -14.510 10.856 7.488 1.00 98.31 89 LEU A C 1
ATOM 738 O O . LEU A 1 89 ? -14.986 11.138 8.588 1.00 98.31 89 LEU A O 1
ATOM 742 N N . MET A 1 90 ? -13.287 10.346 7.331 1.00 97.81 90 MET A N 1
ATOM 743 C CA . MET A 1 90 ? -12.359 10.063 8.429 1.00 97.81 90 MET A CA 1
ATOM 744 C C . MET A 1 90 ? -12.001 11.334 9.209 1.00 97.81 90 MET A C 1
ATOM 746 O O . MET A 1 90 ? -12.108 11.348 10.432 1.00 97.81 90 MET A O 1
ATOM 750 N N . GLU A 1 91 ? -11.672 12.428 8.517 1.00 97.38 91 GLU A N 1
ATOM 751 C CA . GLU A 1 91 ? -11.375 13.734 9.126 1.00 97.38 91 GLU A CA 1
ATOM 752 C C . GLU A 1 91 ? -12.549 14.296 9.939 1.00 97.38 91 GLU A C 1
ATOM 754 O O . GLU A 1 91 ? -12.355 14.946 10.966 1.00 97.38 91 GLU A O 1
ATOM 759 N N . LYS A 1 92 ? -13.783 14.035 9.495 1.00 98.19 92 LYS A N 1
ATOM 760 C CA . LYS A 1 92 ? -15.009 14.463 10.183 1.00 98.19 92 LYS A CA 1
ATOM 761 C C . LYS A 1 92 ? -15.440 13.515 11.304 1.00 98.19 92 LYS A C 1
ATOM 763 O O . LYS A 1 92 ? -16.461 13.775 11.939 1.00 98.19 92 LYS A O 1
ATOM 768 N N . GLY A 1 93 ? -14.718 12.415 11.526 1.00 98.19 93 GLY A N 1
ATOM 769 C CA . GLY A 1 93 ? -15.099 11.373 12.481 1.00 98.19 93 GLY A CA 1
ATOM 770 C C . GLY A 1 93 ? -16.383 10.625 12.102 1.00 98.19 93 GLY A C 1
ATOM 771 O O . GLY A 1 93 ? -17.028 10.039 12.967 1.00 98.19 93 GLY A O 1
ATOM 772 N N . GLN A 1 94 ? -16.786 10.653 10.826 1.00 98.62 94 GLN A N 1
ATOM 773 C CA . GLN A 1 94 ? -17.964 9.943 10.314 1.00 98.62 94 GLN A CA 1
ATOM 774 C C . GLN A 1 94 ? -17.595 8.486 10.001 1.00 98.62 94 GLN A C 1
ATOM 776 O O . GLN A 1 94 ? -17.541 8.076 8.840 1.00 98.62 94 GLN A O 1
ATOM 781 N N . TYR A 1 95 ? -17.267 7.717 11.040 1.00 98.62 95 TYR A N 1
ATOM 782 C CA . TYR A 1 95 ? -16.614 6.415 10.893 1.00 98.62 95 TYR A CA 1
ATOM 783 C C . TYR A 1 95 ? -17.498 5.343 10.247 1.00 98.62 95 TYR A C 1
ATOM 785 O O . TYR A 1 95 ? -16.992 4.556 9.454 1.00 98.62 95 TYR A O 1
ATOM 793 N N . GLU A 1 96 ? -18.806 5.314 10.503 1.00 98.50 96 GLU A N 1
ATOM 794 C CA . GLU A 1 96 ? -19.721 4.370 9.846 1.00 98.50 96 GLU A CA 1
ATOM 795 C C . GLU A 1 96 ? -19.775 4.588 8.328 1.00 98.50 96 GLU A C 1
ATOM 797 O O . GLU A 1 96 ? -19.682 3.635 7.550 1.00 98.50 96 GLU A O 1
ATOM 802 N N . ASP A 1 97 ? -19.869 5.848 7.900 1.00 98.38 97 ASP A N 1
ATOM 803 C CA . ASP A 1 97 ? -19.852 6.212 6.483 1.00 98.38 97 ASP A CA 1
ATOM 804 C C . ASP A 1 97 ? -18.477 5.921 5.863 1.00 98.38 97 ASP A C 1
ATOM 806 O O . ASP A 1 97 ? -18.394 5.446 4.728 1.00 98.38 97 ASP A O 1
ATOM 810 N N . ALA A 1 98 ? -17.393 6.175 6.607 1.00 98.44 98 ALA A N 1
ATOM 811 C CA . ALA A 1 98 ? -16.037 5.867 6.166 1.00 98.44 98 ALA A CA 1
ATOM 812 C C . ALA A 1 98 ? -15.842 4.360 5.949 1.00 98.44 98 ALA A C 1
ATOM 814 O O . ALA A 1 98 ? -15.278 3.974 4.928 1.00 98.44 98 ALA A O 1
ATOM 815 N N . ILE A 1 99 ? -16.362 3.506 6.840 1.00 98.62 99 ILE A N 1
ATOM 816 C CA . ILE A 1 99 ? -16.350 2.041 6.678 1.00 98.62 99 ILE A CA 1
ATOM 817 C C . ILE A 1 99 ? -17.047 1.639 5.374 1.00 98.62 99 ILE A C 1
ATOM 819 O O . ILE A 1 99 ? -16.513 0.834 4.608 1.00 98.62 99 ILE A O 1
ATOM 823 N N . ALA A 1 100 ? -18.224 2.208 5.094 1.00 98.06 100 ALA A N 1
ATOM 824 C CA . ALA A 1 100 ? -18.952 1.918 3.863 1.00 98.06 100 ALA A CA 1
ATOM 825 C C . ALA A 1 100 ? -18.159 2.336 2.614 1.00 98.06 100 ALA A C 1
ATOM 827 O O . ALA A 1 100 ? -18.161 1.614 1.617 1.00 98.06 100 ALA A O 1
ATOM 828 N N . GLU A 1 101 ? -17.464 3.474 2.660 1.00 97.62 101 GLU A N 1
ATOM 829 C CA . GLU A 1 101 ? -16.631 3.932 1.547 1.00 97.62 101 GLU A CA 1
ATOM 830 C C . GLU A 1 101 ? -15.367 3.081 1.370 1.00 97.62 101 GLU A C 1
ATOM 832 O O . GLU A 1 101 ? -15.051 2.694 0.245 1.00 97.62 101 GLU A O 1
ATOM 837 N N . CYS A 1 102 ? -14.701 2.697 2.465 1.00 97.44 102 CYS A N 1
ATOM 838 C CA . CYS A 1 102 ? -13.554 1.788 2.433 1.00 97.44 102 CYS A CA 1
ATOM 839 C C . CYS A 1 102 ? -13.914 0.464 1.751 1.00 97.44 102 CYS A C 1
ATOM 841 O O . CYS A 1 102 ? -13.178 0.001 0.885 1.00 97.44 102 CYS A O 1
ATOM 843 N N . ASN A 1 103 ? -15.069 -0.123 2.083 1.00 96.94 103 ASN A N 1
ATOM 844 C CA . ASN A 1 103 ? -15.514 -1.376 1.467 1.00 96.94 103 ASN A CA 1
ATOM 845 C C . ASN A 1 103 ? -15.693 -1.243 -0.054 1.00 96.94 103 ASN A C 1
ATOM 847 O O . ASN A 1 103 ? -15.216 -2.098 -0.795 1.00 96.94 103 ASN A O 1
ATOM 851 N N . LYS A 1 104 ? -16.274 -0.139 -0.546 1.00 95.31 104 LYS A N 1
ATOM 852 C CA . LYS A 1 104 ? -16.388 0.116 -1.998 1.00 95.31 104 LYS A CA 1
ATOM 853 C C . LYS A 1 104 ? -15.029 0.261 -2.680 1.00 95.31 104 LYS A C 1
ATOM 855 O O . LYS A 1 104 ? -14.886 -0.110 -3.846 1.00 95.31 104 LYS A O 1
ATOM 860 N N . ILE A 1 105 ? -14.050 0.853 -1.992 1.00 95.06 105 ILE A N 1
ATOM 861 C CA . ILE A 1 105 ? -12.679 0.952 -2.502 1.00 95.06 105 ILE A CA 1
ATOM 862 C C . ILE A 1 105 ? -12.070 -0.449 -2.572 1.00 95.06 105 ILE A C 1
ATOM 864 O O . ILE A 1 105 ? -11.556 -0.817 -3.624 1.00 95.06 105 ILE A O 1
ATOM 868 N N . LEU A 1 106 ? -12.187 -1.252 -1.511 1.00 95.31 106 LEU A N 1
ATOM 869 C CA . LEU A 1 106 ? -11.611 -2.599 -1.434 1.00 95.31 106 LEU A CA 1
ATOM 870 C C . LEU A 1 106 ? -12.264 -3.605 -2.393 1.00 95.31 106 LEU A C 1
ATOM 872 O O . LEU A 1 106 ? -11.588 -4.510 -2.871 1.00 95.31 106 LEU A O 1
ATOM 876 N N . GLU A 1 107 ? -13.536 -3.428 -2.754 1.00 93.50 107 GLU A N 1
ATOM 877 C CA . GLU A 1 107 ? -14.181 -4.210 -3.822 1.00 93.50 107 GLU A CA 1
ATOM 878 C C . GLU A 1 107 ? -13.500 -4.018 -5.188 1.00 93.50 107 GLU A C 1
ATOM 880 O O . GLU A 1 107 ? -13.484 -4.925 -6.018 1.00 93.50 107 GLU A O 1
ATOM 885 N N . LYS A 1 108 ? -12.936 -2.830 -5.430 1.00 92.38 108 LYS A N 1
ATOM 886 C CA . LYS A 1 108 ? -12.296 -2.451 -6.697 1.00 92.38 108 LYS A CA 1
ATOM 887 C C . LYS A 1 108 ? -10.780 -2.627 -6.656 1.00 92.38 108 LYS A C 1
ATOM 889 O O . LYS A 1 108 ? -10.177 -3.088 -7.622 1.00 92.38 108 LYS A O 1
ATOM 894 N N . ASN A 1 109 ? -10.169 -2.231 -5.550 1.00 94.19 109 ASN A N 1
ATOM 895 C CA . ASN A 1 109 ? -8.745 -2.311 -5.272 1.00 94.19 109 ASN A CA 1
ATOM 896 C C . ASN A 1 109 ? -8.547 -3.043 -3.933 1.00 94.19 109 ASN A C 1
ATOM 898 O O . ASN A 1 109 ? -8.385 -2.392 -2.896 1.00 94.19 109 ASN A O 1
ATOM 902 N N . PRO A 1 110 ? -8.553 -4.388 -3.938 1.00 94.75 110 PRO A N 1
ATOM 903 C CA . PRO A 1 110 ? -8.480 -5.191 -2.714 1.00 94.75 110 PRO A CA 1
ATOM 904 C C . PRO A 1 110 ? -7.183 -4.975 -1.928 1.00 94.75 110 PRO A C 1
ATOM 906 O O . PRO A 1 110 ? -7.133 -5.259 -0.732 1.00 94.75 110 PRO A O 1
ATOM 909 N N . VAL A 1 111 ? -6.149 -4.446 -2.584 1.00 95.94 111 VAL A N 1
ATOM 910 C CA . VAL A 1 111 ? -4.817 -4.235 -2.015 1.00 95.94 111 VAL A CA 1
ATOM 911 C C . VAL A 1 111 ? -4.527 -2.770 -1.670 1.00 95.94 111 VAL A C 1
ATOM 913 O O . VAL A 1 111 ? -3.379 -2.445 -1.388 1.00 95.94 111 VAL A O 1
ATOM 916 N N . SER A 1 112 ? -5.533 -1.881 -1.665 1.00 95.56 112 SER A N 1
ATOM 917 C CA . SER A 1 112 ? -5.352 -0.486 -1.222 1.00 95.56 112 SER A CA 1
ATOM 918 C C . SER A 1 112 ? -4.831 -0.452 0.218 1.00 95.56 112 SER A C 1
ATOM 920 O O . SER A 1 112 ? -5.503 -0.921 1.146 1.00 95.56 112 SER A O 1
ATOM 922 N N . LEU A 1 113 ? -3.631 0.106 0.405 1.00 95.56 113 LEU A N 1
ATOM 923 C CA . LEU A 1 113 ? -3.029 0.310 1.723 1.00 95.56 113 LEU A CA 1
ATOM 924 C C . LEU A 1 113 ? -3.922 1.217 2.571 1.00 95.56 113 LEU A C 1
ATOM 926 O O . LEU A 1 113 ? -4.259 0.884 3.709 1.00 95.56 113 LEU A O 1
ATOM 930 N N . GLU A 1 114 ? -4.331 2.343 1.991 1.00 94.50 114 GLU A N 1
ATOM 931 C CA . GLU A 1 114 ? -5.070 3.381 2.695 1.00 94.50 114 GLU A CA 1
ATOM 932 C C . GLU A 1 114 ? -6.448 2.898 3.138 1.00 94.50 114 GLU A C 1
ATOM 934 O O . GLU A 1 114 ? -6.789 3.047 4.308 1.00 94.50 114 GLU A O 1
ATOM 939 N N . ALA A 1 115 ? -7.200 2.224 2.261 1.00 96.81 115 ALA A N 1
ATOM 940 C CA . ALA A 1 115 ? -8.520 1.711 2.611 1.00 96.81 115 ALA A CA 1
ATOM 941 C C . ALA A 1 115 ? -8.456 0.594 3.665 1.00 96.81 115 ALA A C 1
ATOM 943 O O . ALA A 1 115 ? -9.289 0.579 4.568 1.00 96.81 115 ALA A O 1
ATOM 944 N N . ASN A 1 116 ? -7.464 -0.309 3.616 1.00 97.88 116 ASN A N 1
ATOM 945 C CA . ASN A 1 116 ? -7.284 -1.315 4.675 1.00 97.88 116 ASN A CA 1
ATOM 946 C C . ASN A 1 116 ? -6.970 -0.651 6.032 1.00 97.88 116 ASN A C 1
ATOM 948 O O . ASN A 1 116 ? -7.540 -1.036 7.055 1.00 97.88 116 ASN A O 1
ATOM 952 N N . ASN A 1 117 ? -6.100 0.366 6.048 1.00 97.81 117 ASN A N 1
ATOM 953 C CA . ASN A 1 117 ? -5.742 1.087 7.270 1.00 97.81 117 ASN A CA 1
ATOM 954 C C . ASN A 1 117 ? -6.913 1.916 7.824 1.00 97.81 117 ASN A C 1
ATOM 956 O O . ASN A 1 117 ? -7.225 1.836 9.014 1.00 97.81 117 ASN A O 1
ATOM 960 N N . ALA A 1 118 ? -7.584 2.682 6.962 1.00 97.88 118 ALA A N 1
ATOM 961 C CA . ALA A 1 118 ? -8.719 3.524 7.319 1.00 97.88 118 ALA A CA 1
ATOM 962 C C . ALA A 1 118 ? -9.900 2.690 7.828 1.00 97.88 118 ALA A C 1
ATOM 964 O O . ALA A 1 118 ? -10.478 3.029 8.858 1.00 97.88 118 ALA A O 1
ATOM 965 N N . LEU A 1 119 ? -10.201 1.561 7.176 1.00 98.50 119 LEU A N 1
ATOM 966 C CA . LEU A 1 119 ? -11.237 0.626 7.612 1.00 98.50 119 LEU A CA 1
ATOM 967 C C . LEU A 1 119 ? -10.951 0.098 9.019 1.00 98.50 119 LEU A C 1
ATOM 969 O O . LEU A 1 119 ? -11.814 0.172 9.896 1.00 98.50 119 LEU A O 1
ATOM 973 N N . ALA A 1 120 ? -9.723 -0.378 9.253 1.00 98.69 120 ALA A N 1
ATOM 974 C CA . ALA A 1 120 ? -9.330 -0.891 10.557 1.00 98.69 120 ALA A CA 1
ATOM 975 C C . ALA A 1 120 ? -9.389 0.192 11.647 1.00 98.69 120 ALA A C 1
ATOM 977 O O . ALA A 1 120 ? -9.860 -0.059 12.757 1.00 98.69 120 ALA A O 1
ATOM 978 N N . TYR A 1 121 ? -8.939 1.411 11.331 1.00 98.62 121 TYR A N 1
ATOM 979 C CA . TYR A 1 121 ? -8.991 2.544 12.251 1.00 98.62 121 TYR A CA 1
ATOM 980 C C . TYR A 1 121 ? -10.428 2.968 12.565 1.00 98.62 121 TYR A C 1
ATOM 982 O O . TYR A 1 121 ? -10.764 3.124 13.735 1.00 98.62 121 TYR A O 1
ATOM 990 N N . ALA A 1 122 ? -11.291 3.111 11.559 1.00 98.75 122 ALA A N 1
ATOM 991 C CA . ALA A 1 122 ? -12.688 3.491 11.744 1.00 98.75 122 ALA A CA 1
ATOM 992 C C . ALA A 1 122 ? -13.442 2.467 12.609 1.00 98.75 122 ALA A C 1
ATOM 994 O O . ALA A 1 122 ? -14.141 2.840 13.549 1.00 98.75 122 ALA A O 1
ATOM 995 N N . MET A 1 123 ? -13.243 1.168 12.357 1.00 98.81 123 MET A N 1
ATOM 996 C CA . MET A 1 123 ? -13.802 0.101 13.194 1.00 98.81 123 MET A CA 1
ATOM 997 C C . MET A 1 123 ? -13.298 0.175 14.642 1.00 98.81 123 MET A C 1
ATOM 999 O O . MET A 1 123 ? -14.091 0.043 15.575 1.00 98.81 123 MET A O 1
ATOM 1003 N N . PHE A 1 124 ? -12.003 0.435 14.839 1.00 98.62 124 PHE A N 1
ATOM 1004 C CA . PHE A 1 124 ? -11.426 0.636 16.168 1.00 98.62 124 PHE A CA 1
ATOM 1005 C C . PHE A 1 124 ? -12.048 1.843 16.893 1.00 98.62 124 PHE A C 1
ATOM 1007 O O . PHE A 1 124 ? -12.436 1.718 18.053 1.00 98.62 124 PHE A O 1
ATOM 1014 N N . GLN A 1 125 ? -12.220 2.983 16.215 1.00 98.56 125 GLN A N 1
ATOM 1015 C CA . GLN A 1 125 ? -12.853 4.182 16.789 1.00 98.56 125 GLN A CA 1
ATOM 1016 C C . GLN A 1 125 ? -14.311 3.942 17.209 1.00 98.56 125 GLN A C 1
ATOM 1018 O O . GLN A 1 125 ? -14.783 4.513 18.191 1.00 98.56 125 GLN A O 1
ATOM 1023 N N . LEU A 1 126 ? -15.013 3.050 16.508 1.00 98.56 126 LEU A N 1
ATOM 1024 C CA . LEU A 1 126 ? -16.369 2.617 16.854 1.00 98.56 126 LEU A CA 1
ATOM 1025 C C . LEU A 1 126 ? -16.416 1.514 17.921 1.00 98.56 126 LEU A C 1
ATOM 1027 O O . LEU A 1 126 ? -17.487 0.962 18.178 1.00 98.56 126 LEU A O 1
ATOM 1031 N N . ASN A 1 127 ? -15.284 1.189 18.553 1.00 98.38 127 ASN A N 1
ATOM 1032 C CA . ASN A 1 127 ? -15.159 0.126 19.552 1.00 98.38 127 ASN A CA 1
ATOM 1033 C C . ASN A 1 127 ? -15.661 -1.238 19.042 1.00 98.38 127 ASN A C 1
ATOM 1035 O O . ASN A 1 127 ? -16.247 -2.017 19.799 1.00 98.38 127 ASN A O 1
ATOM 1039 N N . LYS A 1 128 ? -15.463 -1.531 17.748 1.00 98.56 128 LYS A N 1
ATOM 1040 C CA . LYS A 1 128 ? -15.734 -2.868 17.209 1.00 98.56 128 LYS A CA 1
ATOM 1041 C C . LYS A 1 128 ? -14.782 -3.893 17.841 1.00 98.56 128 LYS A C 1
ATOM 1043 O O . LYS A 1 128 ? -13.652 -3.535 18.181 1.00 98.56 128 LYS A O 1
ATOM 1048 N N . PRO A 1 129 ? -15.206 -5.160 17.997 1.00 98.56 129 PRO A N 1
ATOM 1049 C CA . PRO A 1 129 ? -14.326 -6.236 18.434 1.00 98.56 129 PRO A CA 1
ATOM 1050 C C . PRO A 1 129 ? -13.047 -6.304 17.596 1.00 98.56 129 PRO A C 1
ATOM 1052 O O . PRO A 1 129 ? -13.095 -6.198 16.373 1.00 98.56 129 PRO A O 1
ATOM 1055 N N . GLU A 1 130 ? -11.909 -6.552 18.245 1.00 98.25 130 GLU A N 1
ATOM 1056 C CA . GLU A 1 130 ? -10.603 -6.632 17.577 1.00 98.25 130 GLU A CA 1
ATOM 1057 C C . GLU A 1 130 ? -10.582 -7.633 16.421 1.00 98.25 130 GLU A C 1
ATOM 1059 O O . GLU A 1 130 ? -10.061 -7.334 15.351 1.00 98.25 130 GLU A O 1
ATOM 1064 N N . ALA A 1 131 ? -11.252 -8.774 16.588 1.00 98.00 131 ALA A N 1
ATOM 1065 C CA . ALA A 1 131 ? -11.377 -9.791 15.551 1.00 98.00 131 ALA A CA 1
ATOM 1066 C C . ALA A 1 131 ? -12.015 -9.281 14.239 1.00 98.00 131 ALA A C 1
ATOM 1068 O O . ALA A 1 131 ? -11.799 -9.896 13.197 1.00 98.00 131 ALA A O 1
ATOM 1069 N N . GLU A 1 132 ? -12.780 -8.182 14.264 1.00 98.00 132 GLU A N 1
ATOM 1070 C CA . GLU A 1 132 ? -13.392 -7.596 13.063 1.00 98.00 132 GLU A CA 1
ATOM 1071 C C . GLU A 1 132 ? -12.421 -6.702 12.279 1.00 98.00 132 GLU A C 1
ATOM 1073 O O . GLU A 1 132 ? -12.468 -6.691 11.049 1.00 98.00 132 GLU A O 1
ATOM 1078 N N . TYR A 1 133 ? -11.531 -5.967 12.958 1.00 98.31 133 TYR A N 1
ATOM 1079 C CA . TYR A 1 133 ? -10.642 -4.997 12.303 1.00 98.31 133 TYR A CA 1
ATOM 1080 C C . TYR A 1 133 ? -9.203 -5.484 12.131 1.00 98.31 133 TYR A C 1
ATOM 1082 O O . TYR A 1 133 ? -8.488 -5.013 11.242 1.00 98.31 133 TYR A O 1
ATOM 1090 N N . GLU A 1 134 ? -8.756 -6.415 12.971 1.00 98.25 134 GLU A N 1
ATOM 1091 C CA . GLU A 1 134 ? -7.371 -6.874 12.995 1.00 98.25 134 GLU A CA 1
ATOM 1092 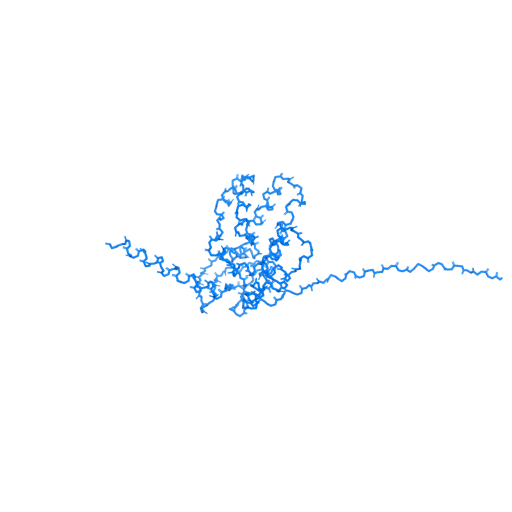C C . GLU A 1 134 ? -6.912 -7.520 11.678 1.00 98.25 134 GLU A C 1
ATOM 1094 O O . GLU A 1 134 ? -5.791 -7.243 11.248 1.00 98.25 134 GLU A O 1
ATOM 1099 N N . PRO A 1 135 ? -7.749 -8.279 10.943 1.00 98.31 135 PRO A N 1
ATOM 1100 C CA . PRO A 1 135 ? -7.358 -8.783 9.629 1.00 98.31 135 PRO A CA 1
ATOM 1101 C C . PRO A 1 135 ? -7.017 -7.672 8.617 1.00 98.31 135 PRO A C 1
ATOM 1103 O O . PRO A 1 135 ? -6.051 -7.802 7.866 1.00 98.31 135 PRO A O 1
ATOM 1106 N N . TYR A 1 136 ? -7.749 -6.553 8.620 1.00 98.56 136 TYR A N 1
ATOM 1107 C CA . TYR A 1 136 ? -7.471 -5.401 7.748 1.00 98.56 136 TYR A CA 1
ATOM 1108 C C . TYR A 1 136 ? -6.225 -4.633 8.195 1.00 98.56 136 TYR A C 1
ATOM 1110 O O . TYR A 1 136 ? -5.393 -4.260 7.365 1.00 98.56 136 TYR A O 1
ATOM 1118 N N . ARG A 1 137 ? -6.042 -4.471 9.513 1.00 98.31 137 ARG A N 1
ATOM 1119 C CA . ARG A 1 137 ? -4.806 -3.912 10.076 1.00 98.31 137 ARG A CA 1
ATOM 1120 C C . ARG A 1 137 ? -3.594 -4.740 9.649 1.00 98.31 137 ARG A C 1
ATOM 1122 O O . ARG A 1 137 ? -2.587 -4.172 9.232 1.00 98.31 137 ARG A O 1
ATOM 1129 N N . ASN A 1 138 ? -3.700 -6.065 9.718 1.00 97.94 138 ASN A N 1
ATOM 1130 C CA . ASN A 1 138 ? -2.630 -6.975 9.326 1.00 97.94 138 ASN A CA 1
ATOM 1131 C C . ASN A 1 138 ? -2.322 -6.882 7.835 1.00 97.94 138 ASN A C 1
ATOM 1133 O O . ASN A 1 138 ? -1.155 -6.754 7.488 1.00 97.94 138 ASN A O 1
ATOM 1137 N N . ARG A 1 139 ? -3.336 -6.825 6.962 1.00 98.00 139 ARG A N 1
ATOM 1138 C CA . ARG A 1 139 ? -3.129 -6.581 5.523 1.00 98.00 139 ARG A CA 1
ATOM 1139 C C . ARG A 1 139 ? -2.316 -5.314 5.264 1.00 98.00 139 ARG A C 1
ATOM 1141 O O . ARG A 1 139 ? -1.334 -5.374 4.530 1.00 98.00 139 ARG A O 1
ATOM 1148 N N . TYR A 1 140 ? -2.685 -4.197 5.896 1.00 98.38 140 TYR A N 1
ATOM 1149 C CA . TYR A 1 140 ? -1.939 -2.943 5.772 1.00 98.38 140 TYR A CA 1
ATOM 1150 C C . TYR A 1 140 ? -0.478 -3.103 6.213 1.00 98.38 140 TYR A C 1
ATOM 1152 O O . TYR A 1 140 ? 0.430 -2.790 5.445 1.00 98.38 140 TYR A O 1
ATOM 1160 N N . LYS A 1 141 ? -0.244 -3.647 7.416 1.00 97.81 141 LYS A N 1
ATOM 1161 C CA . LYS A 1 141 ? 1.114 -3.861 7.944 1.00 97.81 141 LYS A CA 1
ATOM 1162 C C . LYS A 1 141 ? 1.939 -4.755 7.019 1.00 97.81 141 LYS A C 1
ATOM 1164 O O . LYS A 1 141 ? 3.059 -4.402 6.680 1.00 97.81 141 LYS A O 1
ATOM 1169 N N . THR A 1 142 ? 1.366 -5.861 6.550 1.00 97.62 142 THR A N 1
ATOM 1170 C CA . THR A 1 142 ? 2.043 -6.800 5.652 1.00 97.62 142 THR A CA 1
ATOM 1171 C C . THR A 1 142 ? 2.417 -6.161 4.315 1.00 97.62 142 THR A C 1
ATOM 1173 O O . THR A 1 142 ? 3.520 -6.393 3.828 1.00 97.62 142 THR A O 1
ATOM 1176 N N . PHE A 1 143 ? 1.556 -5.331 3.718 1.00 98.19 143 PHE A N 1
ATOM 1177 C CA . PHE A 1 143 ? 1.912 -4.631 2.480 1.00 98.19 143 PHE A CA 1
ATOM 1178 C C . PHE A 1 143 ? 2.994 -3.571 2.697 1.00 98.19 143 PHE A C 1
ATOM 1180 O O . PHE A 1 143 ? 3.929 -3.501 1.901 1.00 98.19 143 PHE A O 1
ATOM 1187 N N . VAL A 1 144 ? 2.932 -2.813 3.796 1.00 98.06 144 VAL A N 1
ATOM 1188 C CA . VAL A 1 144 ? 4.008 -1.885 4.176 1.00 98.06 144 VAL A CA 1
ATOM 1189 C C . VAL A 1 144 ? 5.333 -2.633 4.357 1.00 98.06 144 VAL A C 1
ATOM 1191 O O . VAL A 1 144 ? 6.355 -2.198 3.828 1.00 98.06 144 VAL A O 1
ATOM 1194 N N . ASP A 1 145 ? 5.326 -3.787 5.025 1.00 96.56 145 ASP A N 1
ATOM 1195 C CA . ASP A 1 145 ? 6.517 -4.620 5.219 1.00 96.56 145 ASP A CA 1
ATOM 1196 C C . ASP A 1 145 ? 7.087 -5.124 3.883 1.00 96.56 145 ASP A C 1
ATOM 1198 O O . ASP A 1 145 ? 8.297 -5.086 3.672 1.00 96.56 145 ASP A O 1
ATOM 1202 N N . ILE A 1 146 ? 6.232 -5.555 2.950 1.00 97.00 146 ILE A N 1
ATOM 1203 C CA . ILE A 1 146 ? 6.652 -6.014 1.616 1.00 97.00 146 ILE A CA 1
ATOM 1204 C C . ILE A 1 146 ? 7.276 -4.885 0.795 1.00 97.00 146 ILE A C 1
ATOM 1206 O O . ILE A 1 146 ? 8.283 -5.100 0.115 1.00 97.00 146 ILE A O 1
ATOM 1210 N N . ILE A 1 147 ? 6.691 -3.688 0.837 1.00 97.88 147 ILE A N 1
ATOM 1211 C CA . ILE A 1 147 ? 7.207 -2.535 0.097 1.00 97.88 147 ILE A CA 1
ATOM 1212 C C . ILE A 1 147 ? 8.539 -2.088 0.699 1.00 97.88 147 ILE A C 1
ATOM 1214 O O . ILE A 1 147 ? 9.523 -1.935 -0.023 1.00 97.88 147 ILE A O 1
ATOM 1218 N N . THR A 1 148 ? 8.612 -1.936 2.018 1.00 96.75 148 THR A N 1
ATOM 1219 C CA . THR A 1 148 ? 9.809 -1.421 2.706 1.00 96.75 148 THR A CA 1
ATOM 1220 C C . THR A 1 148 ? 10.982 -2.401 2.698 1.00 96.75 148 THR A C 1
ATOM 1222 O O . THR A 1 148 ? 12.123 -1.976 2.838 1.00 96.75 148 THR A O 1
ATOM 1225 N N . GLN A 1 149 ? 10.739 -3.695 2.470 1.00 95.25 149 GLN A N 1
ATOM 1226 C CA . GLN A 1 149 ? 11.793 -4.703 2.290 1.00 95.25 149 GLN A CA 1
ATOM 1227 C C . GLN A 1 149 ? 12.178 -4.947 0.824 1.00 95.25 149 GLN A C 1
ATOM 1229 O O . GLN A 1 149 ? 13.118 -5.692 0.549 1.00 95.25 149 GLN A O 1
ATOM 1234 N N . SER A 1 150 ? 11.490 -4.325 -0.138 1.00 95.81 150 SER A N 1
ATOM 1235 C CA . SER A 1 150 ? 11.810 -4.480 -1.566 1.00 95.81 150 SER A CA 1
ATOM 1236 C C . SER A 1 150 ? 13.117 -3.790 -1.990 1.00 95.81 150 SER A C 1
ATOM 1238 O O . SER A 1 150 ? 13.674 -4.121 -3.042 1.00 95.81 150 SER A O 1
ATOM 1240 N N . GLY A 1 151 ? 13.613 -2.871 -1.159 1.00 95.12 151 GLY A N 1
ATOM 1241 C CA . GLY A 1 151 ? 14.805 -2.058 -1.369 1.00 95.12 151 GLY A CA 1
ATOM 1242 C C . GLY A 1 151 ? 15.091 -1.183 -0.146 1.00 95.12 151 GLY A C 1
ATOM 1243 O O . GLY A 1 151 ? 14.439 -1.324 0.881 1.00 95.12 151 GLY A O 1
ATOM 1244 N N . ASP A 1 152 ? 16.069 -0.282 -0.241 1.00 96.12 152 ASP A N 1
ATOM 1245 C CA . ASP A 1 152 ? 16.358 0.712 0.805 1.00 96.12 152 ASP A CA 1
ATOM 1246 C C . ASP A 1 152 ? 16.007 2.150 0.397 1.00 96.12 152 ASP A C 1
ATOM 1248 O O . ASP A 1 152 ? 16.223 3.078 1.173 1.00 96.12 152 ASP A O 1
ATOM 1252 N N . GLY A 1 153 ? 15.497 2.328 -0.821 1.00 96.00 153 GLY A N 1
ATOM 1253 C CA . GLY A 1 153 ? 15.039 3.588 -1.379 1.00 96.00 153 GLY A CA 1
ATOM 1254 C C . GLY A 1 153 ? 16.137 4.569 -1.768 1.00 96.00 153 GLY A C 1
ATOM 1255 O O . GLY A 1 153 ? 15.791 5.641 -2.239 1.00 96.00 153 GLY A O 1
ATOM 1256 N N . LYS A 1 154 ? 17.433 4.274 -1.603 1.00 95.50 154 LYS A N 1
ATOM 1257 C CA . LYS A 1 154 ? 18.501 5.293 -1.742 1.00 95.50 154 LYS A CA 1
ATOM 1258 C C . LYS A 1 154 ? 19.040 5.468 -3.157 1.00 95.50 154 LYS A C 1
ATOM 1260 O O . LYS A 1 154 ? 19.797 6.398 -3.422 1.00 95.50 154 LYS A O 1
ATOM 1265 N N . SER A 1 155 ? 18.696 4.563 -4.065 1.00 93.38 155 SER A N 1
ATOM 1266 C CA . SER A 1 155 ? 19.116 4.608 -5.463 1.00 93.38 155 SER A CA 1
ATOM 1267 C C . SER A 1 155 ? 18.077 3.928 -6.352 1.00 93.38 155 SER A C 1
ATOM 1269 O O . SER A 1 155 ? 17.296 3.128 -5.840 1.00 93.38 155 SER A O 1
ATOM 1271 N N . PRO A 1 156 ? 18.105 4.135 -7.680 1.00 91.12 156 PRO A N 1
ATOM 1272 C CA . PRO A 1 156 ? 17.261 3.367 -8.595 1.00 91.12 156 PRO A CA 1
ATOM 1273 C C . PRO A 1 156 ? 17.444 1.843 -8.479 1.00 91.12 156 PRO A C 1
ATOM 1275 O O . PRO A 1 156 ? 16.493 1.099 -8.640 1.00 91.12 156 PRO A O 1
ATOM 1278 N N . LEU A 1 157 ? 18.648 1.347 -8.158 1.00 90.50 157 LEU A N 1
ATOM 1279 C CA . LEU A 1 157 ? 18.896 -0.100 -8.024 1.00 90.50 157 LEU A CA 1
ATOM 1280 C C . LEU A 1 157 ? 18.282 -0.700 -6.748 1.00 90.50 157 LEU A C 1
ATOM 1282 O O . LEU A 1 157 ? 18.047 -1.906 -6.673 1.00 90.50 157 LEU A O 1
ATOM 1286 N N . THR A 1 158 ? 18.066 0.135 -5.736 1.00 93.88 158 THR A N 1
ATOM 1287 C CA . THR A 1 158 ? 17.550 -0.250 -4.421 1.00 93.88 158 THR A CA 1
ATOM 1288 C C . THR A 1 158 ? 16.243 0.466 -4.100 1.00 93.88 158 THR A C 1
ATOM 1290 O O . THR A 1 158 ? 15.905 0.602 -2.929 1.00 93.88 158 THR A O 1
ATOM 1293 N N . SER A 1 159 ? 15.512 0.941 -5.109 1.00 95.06 159 SER A N 1
ATOM 1294 C CA . SER A 1 159 ? 14.245 1.648 -4.938 1.00 95.06 159 SER A CA 1
ATOM 1295 C C . SER A 1 159 ? 13.209 0.785 -4.226 1.00 95.06 159 SER A C 1
ATOM 1297 O O . SER A 1 159 ? 13.198 -0.441 -4.364 1.00 95.06 159 SER A O 1
ATOM 1299 N N . PHE A 1 160 ? 12.299 1.432 -3.505 1.00 97.31 160 PHE A N 1
ATOM 1300 C CA . PHE A 1 160 ? 11.090 0.759 -3.050 1.00 97.31 160 PHE A CA 1
ATOM 1301 C C . PHE A 1 160 ? 10.196 0.454 -4.248 1.00 97.31 160 PHE A C 1
ATOM 1303 O O . PHE A 1 160 ? 10.118 1.240 -5.186 1.00 97.31 160 PHE A O 1
ATOM 1310 N N . LYS A 1 161 ? 9.510 -0.681 -4.230 1.00 96.06 161 LYS A N 1
ATOM 1311 C CA . LYS A 1 161 ? 8.598 -1.087 -5.298 1.00 96.06 161 LYS A CA 1
ATOM 1312 C C . LYS A 1 161 ? 7.167 -0.899 -4.851 1.00 96.06 161 LYS A C 1
ATOM 1314 O O . LYS A 1 161 ? 6.790 -1.332 -3.769 1.00 96.06 161 LYS A O 1
ATOM 1319 N N . VAL A 1 162 ? 6.372 -0.277 -5.706 1.00 95.69 162 VAL A N 1
ATOM 1320 C CA . VAL A 1 162 ? 4.963 0.029 -5.446 1.00 95.69 162 VAL A CA 1
ATOM 1321 C C . VAL A 1 162 ? 4.141 -0.205 -6.706 1.00 95.69 162 VAL A C 1
ATOM 1323 O O . VAL A 1 162 ? 4.678 -0.313 -7.810 1.00 95.69 162 VAL A O 1
ATOM 1326 N N . ILE A 1 163 ? 2.822 -0.287 -6.549 1.00 92.81 163 ILE A N 1
ATOM 1327 C CA . ILE A 1 163 ? 1.904 -0.354 -7.691 1.00 92.81 163 ILE A CA 1
ATOM 1328 C C . ILE A 1 163 ? 1.081 0.922 -7.867 1.00 92.81 163 ILE A C 1
ATOM 1330 O O . ILE A 1 163 ? 0.555 1.126 -8.954 1.00 92.81 163 ILE A O 1
ATOM 1334 N N . TYR A 1 164 ? 0.977 1.798 -6.866 1.00 90.62 164 TYR A N 1
ATOM 1335 C CA . TYR A 1 164 ? 0.302 3.092 -6.984 1.00 90.62 164 TYR A CA 1
ATOM 1336 C C . TYR A 1 164 ? 1.154 4.230 -6.427 1.00 90.62 164 TYR A C 1
ATOM 1338 O O . TYR A 1 164 ? 1.876 4.064 -5.452 1.00 90.62 164 TYR A O 1
ATOM 1346 N N . VAL A 1 165 ? 0.979 5.428 -6.993 1.00 88.94 165 VAL A N 1
ATOM 1347 C CA . VAL A 1 165 ? 1.583 6.665 -6.465 1.00 88.94 165 VAL A CA 1
ATOM 1348 C C . VAL A 1 165 ? 1.083 6.965 -5.045 1.00 88.94 165 VAL A C 1
ATOM 1350 O O . VAL A 1 165 ? 1.832 7.475 -4.221 1.00 88.94 165 VAL A O 1
ATOM 1353 N N . ALA A 1 166 ? -0.175 6.630 -4.734 1.00 90.44 166 ALA A N 1
ATOM 1354 C CA . ALA A 1 166 ? -0.719 6.766 -3.380 1.00 90.44 166 ALA A CA 1
ATOM 1355 C C . ALA A 1 166 ? 0.096 5.962 -2.350 1.00 90.44 166 ALA A C 1
ATOM 1357 O O . ALA A 1 166 ? 0.357 6.452 -1.252 1.00 90.44 166 ALA A O 1
A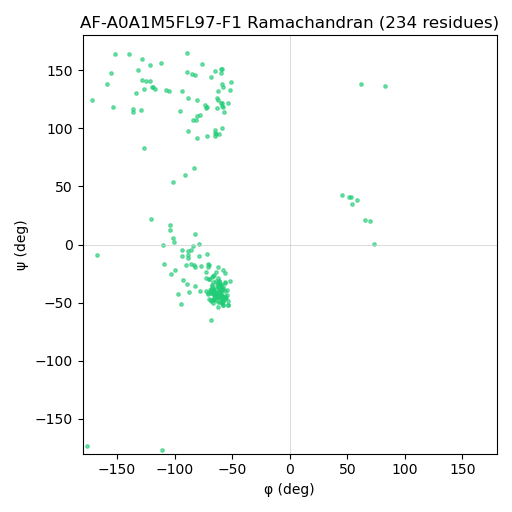TOM 1358 N N . ASP A 1 167 ? 0.591 4.780 -2.736 1.00 94.81 167 ASP A N 1
ATOM 1359 C CA . ASP A 1 167 ? 1.410 3.941 -1.862 1.00 94.81 167 ASP A CA 1
ATOM 1360 C C . ASP A 1 167 ? 2.772 4.597 -1.572 1.00 94.81 167 ASP A C 1
ATOM 1362 O O . ASP A 1 167 ? 3.257 4.511 -0.449 1.00 94.81 167 ASP A O 1
ATOM 1366 N N . GLU A 1 168 ? 3.367 5.327 -2.526 1.00 95.31 168 GLU A N 1
ATOM 1367 C CA . GLU A 1 168 ? 4.607 6.094 -2.296 1.00 95.31 168 GLU A CA 1
ATOM 1368 C C . GLU A 1 168 ? 4.423 7.106 -1.160 1.00 95.31 168 GLU A C 1
ATOM 1370 O O . GLU A 1 168 ? 5.226 7.176 -0.227 1.00 95.31 168 GLU A O 1
ATOM 1375 N N . TYR A 1 169 ? 3.331 7.874 -1.219 1.00 94.56 169 TYR A N 1
ATOM 1376 C CA . TYR A 1 169 ? 2.989 8.861 -0.199 1.00 94.56 169 TYR A CA 1
ATOM 1377 C C . TYR A 1 169 ? 2.667 8.213 1.145 1.00 94.56 169 TYR A C 1
ATOM 1379 O O . TYR A 1 169 ? 3.112 8.718 2.177 1.00 94.56 169 TYR A O 1
ATOM 1387 N N . ASN A 1 170 ? 1.955 7.086 1.139 1.00 95.25 170 ASN A N 1
ATOM 1388 C CA . ASN A 1 170 ? 1.678 6.319 2.346 1.00 95.25 170 ASN A CA 1
ATOM 1389 C C . ASN A 1 170 ? 2.983 5.871 3.030 1.00 95.25 170 ASN A C 1
ATOM 1391 O O . ASN A 1 170 ? 3.192 6.125 4.216 1.00 95.25 170 ASN A O 1
ATOM 1395 N N . ILE A 1 171 ? 3.917 5.302 2.268 1.00 97.94 171 ILE A N 1
ATOM 1396 C CA . ILE A 1 171 ? 5.209 4.844 2.790 1.00 97.94 171 ILE A CA 1
ATOM 1397 C C . ILE A 1 171 ? 6.055 6.017 3.297 1.00 97.94 171 ILE A C 1
ATOM 1399 O O . ILE A 1 171 ? 6.611 5.945 4.394 1.00 97.94 171 ILE A O 1
ATOM 1403 N N . MET A 1 172 ? 6.124 7.129 2.559 1.00 97.88 172 MET A N 1
ATOM 1404 C CA . MET A 1 172 ? 6.863 8.315 3.003 1.00 97.88 172 MET A CA 1
ATOM 1405 C C . MET A 1 172 ? 6.283 8.911 4.289 1.00 97.88 172 MET A C 1
ATOM 1407 O O . MET A 1 172 ? 7.009 9.116 5.259 1.00 97.88 172 MET A O 1
ATOM 1411 N N . PHE A 1 173 ? 4.986 9.207 4.317 1.00 97.00 173 PHE A N 1
ATOM 1412 C CA . PHE A 1 173 ? 4.399 9.988 5.405 1.00 97.00 173 PHE A CA 1
ATOM 1413 C C . PHE A 1 173 ? 3.952 9.137 6.589 1.00 97.00 173 PHE A C 1
ATOM 1415 O O . PHE A 1 173 ? 4.174 9.534 7.730 1.00 97.00 173 PHE A O 1
ATOM 1422 N N . SER A 1 174 ? 3.342 7.977 6.345 1.00 94.94 174 SER A N 1
ATOM 1423 C CA . SER A 1 174 ? 2.779 7.138 7.407 1.00 94.94 174 SER A CA 1
ATOM 1424 C C . SER A 1 174 ? 3.777 6.133 7.975 1.00 94.94 174 SER A C 1
ATOM 1426 O O . SER A 1 174 ? 3.706 5.844 9.166 1.00 94.94 174 SER A O 1
ATOM 1428 N N . HIS A 1 175 ? 4.694 5.596 7.162 1.00 96.81 175 HIS A N 1
ATOM 1429 C CA . HIS A 1 175 ? 5.695 4.635 7.642 1.00 96.81 175 HIS A CA 1
ATOM 1430 C C . HIS A 1 175 ? 7.024 5.301 8.018 1.00 96.81 175 HIS A C 1
ATOM 1432 O O . HIS A 1 175 ? 7.524 5.084 9.118 1.00 96.81 175 HIS A O 1
ATOM 1438 N N . PHE A 1 176 ? 7.602 6.120 7.132 1.00 98.12 176 PHE A N 1
ATOM 1439 C CA . PHE A 1 176 ? 8.886 6.775 7.396 1.00 98.12 176 PHE A CA 1
ATOM 1440 C C . PHE A 1 176 ? 8.772 8.119 8.112 1.00 98.12 176 PHE A C 1
ATOM 1442 O O . PHE A 1 176 ? 9.807 8.677 8.473 1.00 98.12 176 PHE A O 1
ATOM 1449 N N . GLU A 1 177 ? 7.567 8.647 8.333 1.00 97.88 177 GLU A N 1
ATOM 1450 C CA . GLU A 1 177 ? 7.342 9.950 8.978 1.00 97.88 177 GLU A CA 1
ATOM 1451 C C . GLU A 1 177 ? 8.160 11.078 8.325 1.00 97.88 177 GLU A C 1
ATOM 1453 O O . GLU A 1 177 ? 8.764 11.916 9.001 1.00 97.88 177 GLU A O 1
ATOM 1458 N N . ILE A 1 178 ? 8.246 11.073 6.991 1.00 98.19 178 ILE A N 1
ATOM 1459 C CA . ILE A 1 178 ? 8.956 12.113 6.251 1.00 98.19 178 ILE A CA 1
ATOM 1460 C C . ILE A 1 178 ? 8.258 13.458 6.496 1.00 98.19 178 ILE A C 1
ATOM 1462 O O . ILE A 1 178 ? 7.100 13.621 6.121 1.00 98.19 178 ILE A O 1
ATOM 1466 N N . PRO A 1 179 ? 8.932 14.450 7.099 1.00 97.00 179 PRO A N 1
ATOM 1467 C CA . PRO A 1 179 ? 8.285 15.708 7.455 1.00 97.00 179 PRO A CA 1
ATOM 1468 C C . PRO A 1 179 ? 7.989 16.590 6.240 1.00 97.00 179 PRO A C 1
ATOM 1470 O O . PRO A 1 179 ? 7.077 17.411 6.288 1.00 97.00 179 PRO A O 1
ATOM 1473 N N . GLU A 1 180 ? 8.789 16.481 5.176 1.00 96.50 180 GLU A N 1
ATOM 1474 C CA . GLU A 1 180 ? 8.715 17.397 4.040 1.00 96.50 180 GLU A CA 1
ATOM 1475 C C . GLU A 1 180 ? 9.326 16.793 2.770 1.00 96.50 180 GLU A C 1
ATOM 1477 O O . GLU A 1 180 ? 10.411 16.202 2.804 1.00 96.50 180 GLU A O 1
ATOM 1482 N N . ILE A 1 181 ? 8.652 17.015 1.637 1.00 96.62 181 ILE A N 1
ATOM 1483 C CA . ILE A 1 181 ? 9.192 16.793 0.292 1.00 96.62 181 ILE A CA 1
ATOM 1484 C C . ILE A 1 181 ? 9.750 18.124 -0.216 1.00 96.62 181 ILE A C 1
ATOM 1486 O O . ILE A 1 181 ? 9.000 19.069 -0.449 1.00 96.62 181 ILE A O 1
ATOM 1490 N N . VAL A 1 182 ? 11.064 18.178 -0.424 1.00 95.88 182 VAL A N 1
ATOM 1491 C CA . VAL A 1 182 ? 11.776 19.356 -0.945 1.00 95.88 182 VAL A CA 1
ATOM 1492 C C . VAL A 1 182 ? 11.598 19.465 -2.457 1.00 95.88 182 VAL A C 1
ATOM 1494 O O . VAL A 1 182 ? 11.442 20.554 -3.007 1.00 95.88 182 VAL A O 1
ATOM 1497 N N . PHE A 1 183 ? 11.646 18.329 -3.151 1.00 91.81 183 PHE A N 1
ATOM 1498 C CA . PHE A 1 183 ? 11.563 18.268 -4.604 1.00 91.81 183 PHE A CA 1
ATOM 1499 C C . PHE A 1 183 ? 11.050 16.900 -5.056 1.00 91.81 183 PHE A C 1
ATOM 1501 O O . PHE A 1 183 ? 11.344 15.889 -4.426 1.00 91.81 183 PHE A O 1
ATOM 1508 N N . ARG A 1 184 ? 10.314 16.860 -6.172 1.00 89.94 184 ARG A N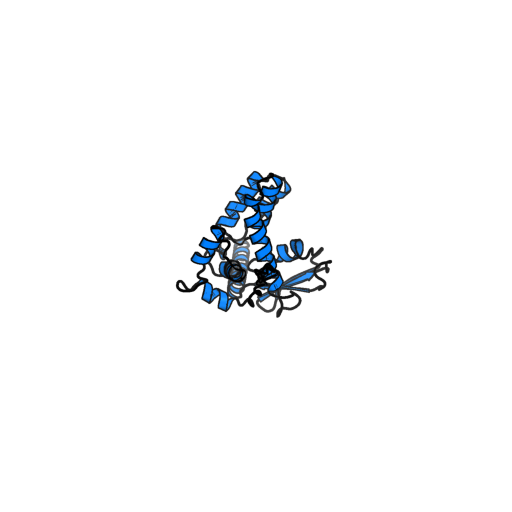 1
ATOM 1509 C CA . ARG A 1 184 ? 9.892 15.613 -6.826 1.00 89.94 184 ARG A CA 1
ATOM 1510 C C . ARG A 1 184 ? 10.247 15.636 -8.305 1.00 89.94 184 ARG A C 1
ATOM 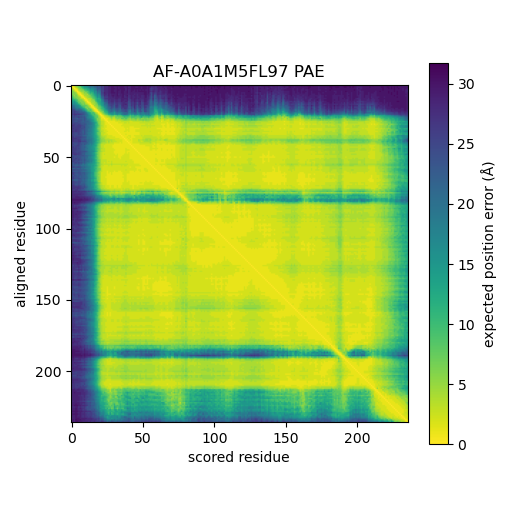1512 O O . ARG A 1 184 ? 10.060 16.654 -8.974 1.00 89.94 184 ARG A O 1
ATOM 1519 N N . HIS A 1 185 ? 10.666 14.494 -8.828 1.00 82.94 185 HIS A N 1
ATOM 1520 C CA . HIS A 1 185 ? 10.822 14.254 -10.253 1.00 82.94 185 HIS A CA 1
ATOM 1521 C C . HIS A 1 185 ? 10.245 12.882 -10.598 1.00 82.94 185 HIS A C 1
ATOM 1523 O O . HIS A 1 185 ? 10.729 11.864 -10.115 1.00 82.94 185 HIS A O 1
ATOM 1529 N N . GLN A 1 186 ? 9.196 12.866 -11.417 1.00 76.31 186 GLN A N 1
ATOM 1530 C CA . GLN A 1 186 ? 8.547 11.624 -11.831 1.00 76.31 186 GLN A CA 1
ATOM 1531 C C . GLN A 1 186 ? 9.192 11.055 -13.090 1.00 76.31 186 GLN A C 1
ATOM 1533 O O . GLN A 1 186 ? 9.613 11.814 -13.967 1.00 76.31 186 GLN A O 1
ATOM 1538 N N . LEU A 1 187 ? 9.181 9.728 -13.210 1.00 66.00 187 LEU A N 1
ATOM 1539 C CA . LEU A 1 187 ? 9.640 8.987 -14.389 1.00 66.00 187 LEU A CA 1
ATOM 1540 C C . LEU A 1 187 ? 11.106 9.250 -14.775 1.00 66.00 187 LEU A C 1
ATOM 1542 O O . LEU A 1 187 ? 11.454 9.287 -15.963 1.00 66.00 187 LEU A O 1
ATOM 1546 N N . VAL A 1 188 ? 11.981 9.388 -13.781 1.00 60.75 188 VAL A N 1
ATOM 1547 C CA . VAL A 1 188 ? 13.430 9.493 -13.982 1.00 60.75 188 VAL A CA 1
ATOM 1548 C C . VAL A 1 188 ? 13.933 8.203 -14.629 1.00 60.75 188 VAL A C 1
ATOM 1550 O O . VAL A 1 188 ? 13.586 7.106 -14.189 1.00 60.75 188 VAL A O 1
ATOM 1553 N N . ASN A 1 189 ? 14.740 8.322 -15.690 1.00 56.09 189 ASN A N 1
ATOM 1554 C CA . ASN A 1 189 ? 15.405 7.196 -16.363 1.00 56.09 189 ASN A CA 1
ATOM 1555 C C . ASN A 1 189 ? 14.491 5.980 -16.633 1.00 56.09 189 ASN A C 1
ATOM 1557 O O . ASN A 1 189 ? 14.899 4.836 -16.470 1.00 56.09 189 ASN A O 1
ATOM 1561 N N . ALA A 1 190 ? 13.259 6.244 -17.083 1.00 60.84 190 ALA A N 1
ATOM 1562 C CA . ALA A 1 190 ? 12.326 5.252 -17.620 1.00 60.84 190 ALA A CA 1
ATOM 1563 C C . ALA A 1 190 ? 11.705 4.227 -16.643 1.00 60.84 190 ALA A C 1
ATOM 1565 O O . ALA A 1 190 ? 11.116 3.262 -17.121 1.00 60.84 190 ALA A O 1
ATOM 1566 N N . GLY A 1 191 ? 11.679 4.467 -15.327 1.00 76.00 191 GLY A N 1
ATOM 1567 C CA . GLY A 1 191 ? 10.983 3.539 -14.409 1.00 76.00 191 GLY A CA 1
ATOM 1568 C C . GLY A 1 191 ? 10.729 4.009 -12.981 1.00 76.00 191 GLY A C 1
ATOM 1569 O O . GLY A 1 191 ? 9.983 3.341 -12.271 1.00 76.00 191 GLY A O 1
ATOM 1570 N N . TYR A 1 192 ? 11.308 5.143 -12.576 1.00 86.06 192 TYR A N 1
ATOM 1571 C CA . TYR A 1 192 ? 11.374 5.510 -11.166 1.00 86.06 192 TYR A CA 1
ATOM 1572 C C . TYR A 1 192 ? 10.779 6.886 -10.893 1.00 86.06 192 TYR A C 1
ATOM 1574 O O . TYR A 1 192 ? 11.042 7.835 -11.636 1.00 86.06 192 TYR A O 1
ATOM 1582 N N . ASP A 1 193 ? 10.064 7.006 -9.785 1.00 91.06 193 ASP A N 1
ATOM 1583 C CA . ASP A 1 193 ? 9.738 8.287 -9.174 1.00 91.06 193 ASP A CA 1
ATOM 1584 C C . ASP A 1 193 ? 10.796 8.604 -8.108 1.00 91.06 193 ASP A C 1
ATOM 1586 O O . ASP A 1 193 ? 11.197 7.754 -7.312 1.00 91.06 193 ASP A O 1
ATOM 1590 N N . TYR A 1 194 ? 11.312 9.830 -8.142 1.00 94.31 194 TYR A N 1
ATOM 1591 C CA . TYR A 1 194 ? 12.357 10.317 -7.247 1.00 94.31 194 TYR A CA 1
ATOM 1592 C C . TYR A 1 194 ? 11.842 11.501 -6.441 1.00 94.31 194 TYR A C 1
ATOM 1594 O O . TYR A 1 194 ? 11.265 12.449 -6.988 1.00 94.31 194 TYR A O 1
ATOM 1602 N N . PHE A 1 195 ? 12.137 11.486 -5.148 1.00 96.25 195 PHE A N 1
ATOM 1603 C CA . PHE A 1 195 ? 11.885 12.602 -4.258 1.00 96.25 195 PHE A CA 1
ATOM 1604 C C . PHE A 1 195 ? 13.165 12.969 -3.519 1.00 96.25 195 PHE A C 1
ATOM 1606 O O . PHE A 1 195 ? 13.845 12.112 -2.952 1.00 96.25 195 PHE A O 1
ATOM 1613 N N . LYS A 1 196 ? 13.443 14.274 -3.480 1.00 97.06 196 LYS A N 1
ATOM 1614 C CA . LYS A 1 196 ? 14.315 14.847 -2.465 1.00 97.06 196 LYS A CA 1
ATOM 1615 C C . LYS A 1 196 ? 13.461 15.221 -1.265 1.00 97.06 196 LYS A C 1
ATOM 1617 O O . LYS A 1 196 ? 12.488 15.966 -1.401 1.00 97.06 196 LYS A O 1
ATOM 1622 N N . ILE A 1 197 ? 13.837 14.736 -0.097 1.00 97.69 197 ILE A N 1
ATOM 1623 C CA . ILE A 1 197 ? 13.079 14.848 1.143 1.00 97.69 197 ILE A CA 1
ATOM 1624 C C . ILE A 1 197 ? 13.950 15.399 2.265 1.00 97.69 197 ILE A C 1
ATOM 1626 O O . ILE A 1 197 ? 15.179 15.327 2.229 1.00 97.69 197 ILE A O 1
ATOM 1630 N N . LYS A 1 198 ? 13.302 15.932 3.297 1.00 97.88 198 LYS A N 1
ATOM 1631 C CA . LYS A 1 198 ? 13.961 16.173 4.577 1.00 97.88 198 LYS A CA 1
ATOM 1632 C C . LYS A 1 198 ? 14.009 14.847 5.354 1.00 97.88 198 LYS A C 1
ATOM 1634 O O . LYS A 1 198 ? 12.947 14.265 5.567 1.00 97.88 198 LYS A O 1
ATOM 1639 N N . PRO A 1 199 ? 15.187 14.365 5.796 1.00 97.81 199 PRO A N 1
ATOM 1640 C CA . PRO A 1 199 ? 15.284 13.107 6.532 1.00 97.81 199 PRO A CA 1
ATOM 1641 C C . PRO A 1 199 ? 14.461 13.103 7.826 1.00 97.81 199 PRO A C 1
ATOM 1643 O O . PRO A 1 199 ? 14.303 14.137 8.481 1.00 97.81 199 PRO A O 1
ATOM 1646 N N . SER A 1 200 ? 13.996 11.923 8.230 1.00 97.94 200 SER A N 1
ATOM 1647 C CA . SER A 1 200 ? 13.228 11.708 9.458 1.00 97.94 200 SER A CA 1
ATOM 1648 C C . SER A 1 200 ? 14.018 10.909 10.503 1.00 97.94 200 SER A C 1
ATOM 1650 O O . SER A 1 200 ? 15.194 10.557 10.335 1.00 97.94 200 SER A O 1
ATOM 1652 N N . ALA A 1 201 ? 13.375 10.597 11.632 1.00 97.81 201 ALA A N 1
ATOM 1653 C CA . ALA A 1 201 ? 13.918 9.656 12.605 1.00 97.81 201 ALA A CA 1
ATOM 1654 C C . ALA A 1 201 ? 14.110 8.246 12.006 1.00 97.81 201 ALA A C 1
ATOM 1656 O O . ALA A 1 201 ? 15.089 7.583 12.352 1.00 97.81 201 ALA A O 1
ATOM 1657 N N . LEU A 1 202 ? 13.231 7.849 11.083 1.00 97.44 202 LEU A N 1
ATOM 1658 C CA . LEU A 1 202 ? 13.101 6.493 10.548 1.00 97.44 202 LEU A CA 1
ATOM 1659 C C . LEU A 1 202 ? 13.785 6.309 9.184 1.00 97.44 202 LEU A C 1
ATOM 1661 O O . LEU A 1 202 ? 14.174 5.197 8.846 1.00 97.44 202 LEU A O 1
ATOM 1665 N N . TYR A 1 203 ? 14.012 7.392 8.434 1.00 97.88 203 TYR A N 1
ATOM 1666 C CA . TYR A 1 203 ? 14.680 7.353 7.134 1.00 97.88 203 TYR A CA 1
ATOM 1667 C C . TYR A 1 203 ? 15.704 8.489 7.008 1.00 97.88 203 TYR A C 1
ATOM 1669 O O . TYR A 1 203 ? 15.362 9.670 7.035 1.00 97.88 203 TYR A O 1
ATOM 1677 N N . LYS A 1 204 ? 16.993 8.129 6.918 1.00 97.50 204 LYS A N 1
ATOM 1678 C CA . LYS A 1 204 ? 18.126 9.071 7.049 1.00 97.50 204 LYS A CA 1
ATOM 1679 C C . LYS A 1 204 ? 18.648 9.654 5.739 1.00 97.50 204 LYS A C 1
ATOM 1681 O O . LYS A 1 204 ? 19.484 10.551 5.786 1.00 97.50 204 LYS A O 1
ATOM 1686 N N . SER A 1 205 ? 18.202 9.136 4.600 1.00 97.12 205 SER A N 1
ATOM 1687 C CA . SER A 1 205 ? 18.614 9.638 3.288 1.00 97.12 205 SER A CA 1
ATOM 1688 C C . SER A 1 205 ? 17.792 10.872 2.904 1.00 97.12 205 SER A C 1
ATOM 1690 O O . SER A 1 205 ? 16.613 10.957 3.245 1.00 97.12 205 SER A O 1
ATOM 1692 N N . GLU A 1 206 ? 18.415 11.819 2.198 1.00 97.25 206 GLU A N 1
ATOM 1693 C CA . GLU A 1 206 ? 17.705 12.929 1.539 1.00 97.25 206 GLU A CA 1
ATOM 1694 C C . GLU A 1 206 ? 17.026 12.479 0.243 1.00 97.25 206 GLU A C 1
ATOM 1696 O O . GLU A 1 206 ? 16.131 13.158 -0.248 1.00 97.25 206 GLU A O 1
ATOM 1701 N N . ASP A 1 207 ? 17.449 11.344 -0.305 1.00 96.38 207 ASP A N 1
ATOM 1702 C CA . ASP A 1 207 ? 16.955 10.796 -1.558 1.00 96.38 207 ASP A CA 1
ATOM 1703 C C . ASP A 1 207 ? 16.081 9.569 -1.285 1.00 96.38 207 ASP A C 1
ATOM 1705 O O . ASP A 1 207 ? 16.473 8.671 -0.521 1.00 96.38 207 ASP A O 1
ATOM 1709 N N . ILE A 1 208 ? 14.912 9.523 -1.924 1.00 97.50 208 ILE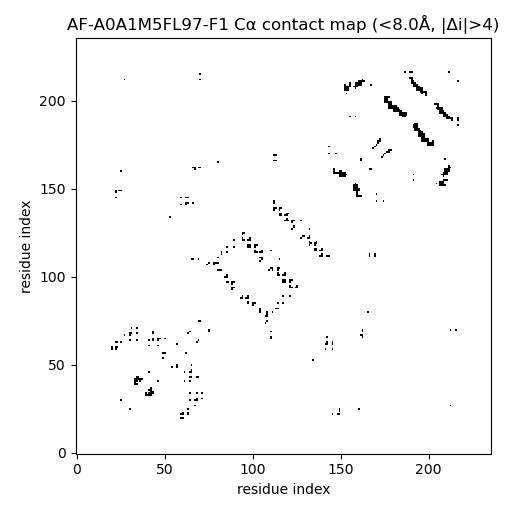 A N 1
ATOM 1710 C CA . ILE A 1 208 ? 14.035 8.353 -1.934 1.00 97.50 208 ILE A CA 1
ATOM 1711 C C . ILE A 1 208 ? 13.534 8.060 -3.353 1.00 97.50 208 ILE A C 1
ATOM 1713 O O . ILE A 1 208 ? 13.078 8.956 -4.068 1.00 97.50 208 ILE A O 1
ATOM 1717 N N . TYR A 1 209 ? 13.660 6.798 -3.761 1.00 96.44 209 TYR A N 1
ATOM 1718 C CA . TYR A 1 209 ? 13.294 6.294 -5.082 1.00 96.44 209 TYR A CA 1
ATOM 1719 C C . TYR A 1 209 ? 12.211 5.222 -4.970 1.00 96.44 209 TYR A C 1
ATOM 1721 O O . TYR A 1 209 ? 12.330 4.296 -4.160 1.00 96.44 209 TYR A O 1
ATOM 1729 N N . PHE A 1 210 ? 11.212 5.318 -5.842 1.00 95.56 210 PHE A N 1
ATOM 1730 C CA . PHE A 1 210 ? 10.135 4.349 -6.013 1.00 95.56 210 PHE A CA 1
ATOM 1731 C C . PHE A 1 210 ? 10.123 3.816 -7.445 1.00 95.56 210 PHE A C 1
ATOM 1733 O O . PHE A 1 210 ? 10.358 4.570 -8.382 1.00 95.56 210 PHE A O 1
ATOM 1740 N N . GLU A 1 211 ? 9.864 2.526 -7.625 1.00 93.50 211 GLU A N 1
ATOM 1741 C CA . GLU A 1 211 ? 9.739 1.854 -8.919 1.00 93.50 211 GLU A CA 1
ATOM 1742 C C . GLU A 1 211 ? 8.322 1.300 -9.080 1.00 93.50 211 GLU A C 1
ATOM 1744 O O . GLU A 1 211 ? 7.796 0.634 -8.183 1.00 93.50 211 GLU A O 1
ATOM 1749 N N . ILE A 1 212 ? 7.740 1.531 -10.257 1.00 89.19 212 ILE A N 1
ATOM 1750 C CA . ILE A 1 212 ? 6.487 0.910 -10.699 1.00 89.19 212 ILE A CA 1
ATOM 1751 C C . ILE A 1 212 ? 6.760 -0.052 -11.867 1.00 89.19 212 ILE A C 1
ATOM 1753 O O . ILE A 1 212 ? 7.725 0.154 -12.609 1.00 89.19 212 ILE A O 1
ATOM 1757 N N . PRO A 1 213 ? 5.899 -1.059 -12.115 1.00 85.50 213 PRO A N 1
ATOM 1758 C CA . PRO A 1 213 ? 6.042 -1.941 -13.273 1.00 85.50 213 PRO A CA 1
ATOM 1759 C C . PRO A 1 213 ? 6.171 -1.171 -14.599 1.00 85.50 213 PRO A C 1
ATOM 1761 O O . PRO A 1 213 ? 5.363 -0.288 -14.903 1.00 85.50 213 PRO A O 1
ATOM 1764 N N . GLU A 1 214 ? 7.141 -1.542 -15.441 1.00 79.56 214 GLU A N 1
ATOM 1765 C CA . GLU A 1 214 ? 7.434 -0.840 -16.705 1.00 79.56 214 GLU A CA 1
ATOM 1766 C C . GLU A 1 214 ? 6.213 -0.756 -17.635 1.00 79.56 214 GLU A C 1
ATOM 1768 O O . GLU A 1 214 ? 5.930 0.287 -18.233 1.00 79.56 214 GLU A O 1
ATOM 1773 N N . LYS A 1 215 ? 5.435 -1.840 -17.715 1.00 76.31 215 LYS A N 1
ATOM 1774 C CA . LYS A 1 215 ? 4.187 -1.890 -18.487 1.00 76.31 215 LYS A CA 1
ATOM 1775 C C . LYS A 1 215 ? 3.227 -0.772 -18.071 1.00 76.31 215 LYS A C 1
ATOM 1777 O O . LYS A 1 215 ? 2.674 -0.084 -18.929 1.00 76.31 215 LYS A O 1
ATOM 1782 N N . LEU A 1 216 ? 3.085 -0.541 -16.765 1.00 74.62 216 LEU A N 1
ATOM 1783 C CA . LEU A 1 216 ? 2.259 0.536 -16.223 1.00 74.62 216 LEU A CA 1
ATOM 1784 C C . LEU A 1 216 ? 2.851 1.916 -16.510 1.00 74.62 216 LEU A C 1
ATOM 1786 O O . LEU A 1 216 ? 2.112 2.830 -16.877 1.00 74.62 216 LEU A O 1
ATOM 1790 N N . ASN A 1 217 ? 4.177 2.057 -16.433 1.00 73.38 217 ASN A N 1
ATOM 1791 C CA . ASN A 1 217 ? 4.862 3.291 -16.809 1.00 73.38 217 ASN A CA 1
ATOM 1792 C C . ASN A 1 217 ? 4.527 3.706 -18.256 1.00 73.38 217 ASN A C 1
ATOM 1794 O O . ASN A 1 217 ? 4.165 4.855 -18.526 1.00 73.38 217 ASN A O 1
ATOM 1798 N N . ASN A 1 218 ? 4.578 2.759 -19.194 1.00 74.69 218 ASN A N 1
ATOM 1799 C CA . ASN A 1 218 ? 4.264 3.019 -20.599 1.00 74.69 218 ASN A CA 1
ATOM 1800 C C . ASN A 1 218 ? 2.798 3.443 -20.793 1.00 74.69 218 ASN A C 1
ATOM 1802 O O . ASN A 1 218 ? 2.536 4.460 -21.441 1.00 74.69 218 ASN A O 1
ATOM 1806 N N . ILE A 1 219 ? 1.857 2.758 -20.139 1.00 73.69 219 ILE A N 1
ATOM 1807 C CA . ILE A 1 219 ? 0.427 3.109 -20.170 1.00 73.69 219 ILE A CA 1
ATOM 1808 C C . ILE A 1 219 ? 0.175 4.518 -19.601 1.00 73.69 219 ILE A C 1
ATOM 1810 O O . ILE A 1 219 ? -0.602 5.299 -20.162 1.00 73.69 219 ILE A O 1
ATOM 1814 N N . HIS A 1 220 ? 0.829 4.882 -18.495 1.00 70.62 220 HIS A N 1
ATOM 1815 C CA . HIS A 1 220 ? 0.692 6.210 -17.891 1.00 70.62 220 HIS A CA 1
ATOM 1816 C C . HIS A 1 220 ? 1.230 7.319 -18.806 1.00 70.62 220 HIS A C 1
ATOM 1818 O O . HIS A 1 220 ? 0.566 8.350 -18.973 1.00 70.62 220 HIS A O 1
ATOM 1824 N N . LYS A 1 221 ? 2.375 7.096 -19.468 1.00 72.69 221 LYS A N 1
ATOM 1825 C CA . LYS A 1 221 ? 2.934 8.031 -20.462 1.00 72.69 221 LYS A CA 1
ATOM 1826 C C . LYS A 1 221 ? 1.980 8.259 -21.635 1.00 72.69 221 LYS A C 1
ATOM 1828 O O . LYS A 1 221 ? 1.796 9.402 -22.058 1.00 72.69 221 LYS A O 1
ATOM 1833 N N . GLU A 1 222 ? 1.358 7.205 -22.154 1.00 77.94 222 GLU A N 1
ATOM 1834 C CA . GLU A 1 222 ? 0.395 7.306 -23.257 1.00 77.94 222 GLU A CA 1
ATOM 1835 C C . GLU A 1 222 ? -0.849 8.108 -22.861 1.00 77.94 222 GLU A C 1
ATOM 1837 O O . GLU A 1 222 ? -1.212 9.066 -23.550 1.00 77.94 222 GLU A O 1
ATOM 1842 N N . ARG A 1 223 ? -1.447 7.803 -21.702 1.00 74.56 223 ARG A N 1
ATOM 1843 C CA . ARG A 1 223 ? -2.609 8.542 -21.178 1.00 74.56 223 ARG A CA 1
ATOM 1844 C C . ARG A 1 223 ? -2.303 10.024 -20.949 1.00 74.56 223 ARG A C 1
ATOM 1846 O O . ARG A 1 223 ? -3.145 10.876 -21.235 1.00 74.56 223 ARG A O 1
ATOM 1853 N N . ALA A 1 224 ? -1.113 10.353 -20.444 1.00 73.19 224 ALA A N 1
ATOM 1854 C CA . ALA A 1 224 ? -0.695 11.741 -20.247 1.00 73.19 224 ALA A CA 1
ATOM 1855 C C . ALA A 1 224 ? -0.599 12.503 -21.580 1.00 73.19 224 ALA A C 1
ATOM 1857 O O . ALA A 1 224 ? -1.107 13.622 -21.691 1.00 73.19 224 ALA A O 1
ATOM 1858 N N . ARG A 1 225 ? -0.020 11.876 -22.614 1.00 79.50 225 ARG A N 1
ATOM 1859 C CA . ARG A 1 225 ? 0.047 12.437 -23.975 1.00 79.50 225 ARG A CA 1
ATOM 1860 C C . ARG A 1 225 ? -1.344 12.649 -24.569 1.00 79.50 225 ARG A C 1
ATOM 1862 O O . ARG A 1 225 ? -1.602 13.701 -25.149 1.00 79.50 225 ARG A O 1
ATOM 1869 N N . GLU A 1 226 ? -2.254 11.694 -24.389 1.00 80.62 226 GLU A N 1
ATOM 1870 C CA . GLU A 1 226 ? -3.629 11.805 -24.883 1.00 80.62 226 GLU A CA 1
ATOM 1871 C C . GLU A 1 226 ? -4.398 12.947 -24.198 1.00 80.62 226 GLU A C 1
ATOM 1873 O O . GLU A 1 226 ? -5.051 13.744 -24.875 1.00 80.62 226 GLU A O 1
ATOM 1878 N N . LYS A 1 227 ? -4.281 13.083 -22.868 1.00 78.25 227 LYS A N 1
ATOM 1879 C CA . LYS A 1 227 ? -4.874 14.204 -22.117 1.00 78.25 227 LYS A CA 1
ATOM 1880 C C . LYS A 1 227 ? -4.336 15.553 -22.596 1.00 78.25 227 LYS A C 1
ATOM 1882 O O . LYS A 1 227 ? -5.118 16.484 -22.781 1.00 78.25 227 LYS A O 1
ATOM 1887 N N . ALA A 1 228 ? -3.024 15.657 -22.817 1.00 81.75 228 ALA A N 1
ATOM 1888 C CA . ALA A 1 228 ? -2.405 16.873 -23.339 1.00 81.75 228 ALA A CA 1
ATOM 1889 C C . ALA A 1 228 ? -2.930 17.223 -24.741 1.00 81.75 228 ALA A C 1
ATOM 1891 O O . ALA A 1 228 ? -3.269 18.379 -24.989 1.00 81.75 228 ALA A O 1
ATOM 1892 N N . ARG A 1 229 ? -3.079 16.222 -25.623 1.00 86.31 229 ARG A N 1
ATOM 1893 C CA . ARG A 1 229 ? -3.643 16.407 -26.968 1.00 86.31 229 ARG A CA 1
ATOM 1894 C C . ARG A 1 229 ? -5.090 16.903 -26.917 1.00 86.31 229 ARG A C 1
ATOM 1896 O O . ARG A 1 229 ? -5.395 17.926 -27.515 1.00 86.31 229 ARG A O 1
ATOM 1903 N N . LYS A 1 23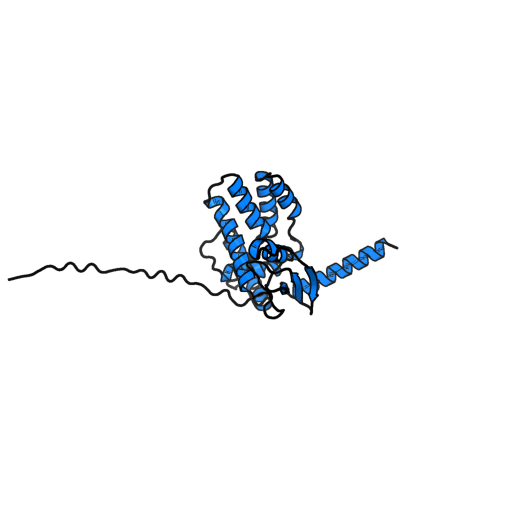0 ? -5.948 16.248 -26.128 1.00 84.06 230 LYS A N 1
ATOM 1904 C CA . LYS A 1 230 ? -7.358 16.643 -25.946 1.00 84.06 230 LYS A CA 1
ATOM 1905 C C . LYS A 1 230 ? -7.503 18.064 -25.396 1.00 84.06 230 LYS A C 1
ATOM 1907 O O . LYS A 1 230 ? -8.373 18.806 -25.834 1.00 84.06 230 LYS A O 1
ATOM 1912 N N . LYS A 1 231 ? -6.638 18.464 -24.458 1.00 81.25 231 LYS A N 1
ATOM 1913 C CA . LYS A 1 231 ? -6.626 19.831 -23.917 1.00 81.25 231 LYS A CA 1
ATOM 1914 C C . LYS A 1 231 ? -6.228 20.865 -24.976 1.00 81.25 231 LYS A C 1
ATOM 1916 O O . LYS A 1 231 ? -6.800 21.947 -24.987 1.00 81.25 231 LYS A O 1
ATOM 1921 N N . ALA A 1 232 ? -5.277 20.537 -25.851 1.00 81.88 232 ALA A N 1
ATOM 1922 C CA . ALA A 1 232 ? -4.872 21.413 -26.950 1.00 81.88 232 ALA A CA 1
ATOM 1923 C C . ALA A 1 232 ? -5.971 21.553 -28.020 1.00 81.88 232 ALA A C 1
ATOM 1925 O O . ALA A 1 232 ? -6.194 22.651 -28.515 1.00 81.88 232 ALA A O 1
ATOM 1926 N N . GLU A 1 233 ? -6.692 20.469 -28.326 1.00 84.50 233 GLU A N 1
ATOM 1927 C CA . GLU A 1 233 ? -7.829 20.464 -29.263 1.00 84.50 233 GLU A CA 1
ATOM 1928 C C . GLU A 1 233 ? -9.029 21.279 -28.744 1.00 84.50 233 GLU A C 1
ATOM 1930 O O . GLU A 1 233 ? -9.736 21.888 -29.532 1.00 84.50 233 GLU A O 1
ATOM 1935 N N . GLN A 1 234 ? -9.253 21.336 -27.425 1.00 74.56 234 GLN A N 1
ATOM 1936 C CA . GLN A 1 234 ? -10.327 22.134 -26.804 1.00 74.56 234 GLN A CA 1
ATOM 1937 C C . GLN A 1 234 ? -10.016 23.636 -26.692 1.00 74.56 234 GLN A C 1
ATOM 1939 O O . GLN A 1 234 ? -10.880 24.414 -26.293 1.00 74.56 234 GLN A O 1
ATOM 1944 N N . GLN A 1 235 ? -8.775 24.037 -26.971 1.00 69.38 235 GLN A N 1
ATOM 1945 C CA . GLN A 1 235 ? -8.320 25.431 -26.928 1.00 69.38 235 GLN A CA 1
ATOM 1946 C C . GLN A 1 235 ? -8.220 26.064 -28.328 1.00 69.38 235 GLN A C 1
ATOM 1948 O O . GLN A 1 235 ? -7.752 27.198 -28.442 1.00 69.38 235 GLN A O 1
ATOM 1953 N N . GLN A 1 236 ? -8.648 25.338 -29.367 1.00 58.22 236 GLN A N 1
ATOM 1954 C CA . GLN A 1 236 ? -8.800 25.793 -30.754 1.00 58.22 236 GLN A CA 1
ATOM 1955 C C . GLN A 1 236 ? -10.282 25.951 -31.093 1.00 58.22 236 GLN A C 1
ATOM 1957 O O . GLN A 1 236 ? -10.589 26.890 -31.860 1.00 58.22 236 GLN A O 1
#

Radius of gyration: 22.5 Å; Cα contacts (8 Å, |Δi|>4): 308; chains: 1; bounding box: 39×81×79 Å

Organism: NCBI:txid1346286

InterPro domains:
  IPR011990 Tetratricopeptide-like helical domain superfamily [G3DSA:1.25.40.10] (46-160)
  IPR011990 Tetratricopeptide-like helical domain superfamily [SSF48452] (88-136)
  IPR032578 Protein of unknown function DUF4919 [PF16266] (31-220)

Secondary structure (DSSP, 8-state):
--------------------PPPPPP-HHHHHHHHH-TTSTT-HHHHHHHHHTT-TT--HHHHHHHHHHGGGSTTTTT-----HHHHHHHHTT-HHHHHHHHHHHHHH-TT-HHHHHHHHHHHHHTT--HHHHHHHHHHHHHHHHHHHTS--SSSGGG-EE-S-HHHHHHIIIIIS---EEEEEEEEETTTEEEEEEE--SS---SEEEEE--HHHHHHHHHHHHHHHHHHHHTT-

pLDDT: mean 88.18, std 14.92, range [38.0, 98.81]

Solvent-accessible surface area (backbone atoms only — not comparable to full-atom values): 13500 Å² total; per-residue (Å²): 134,89,76,90,83,80,82,82,89,76,88,78,87,79,78,77,74,79,74,80,72,76,80,70,85,82,46,66,66,66,38,48,59,38,28,70,31,83,90,42,95,51,14,42,71,63,48,50,52,41,56,77,68,63,48,86,83,67,45,75,63,52,51,50,50,54,52,62,32,41,69,73,39,87,54,41,88,74,38,66,85,75,51,67,66,34,50,57,24,51,76,69,65,39,33,73,63,21,39,57,43,21,51,59,44,38,75,58,33,76,71,43,51,65,40,27,40,50,33,20,49,31,36,50,77,69,69,49,63,63,86,76,26,47,65,34,40,47,52,26,52,52,51,52,51,55,26,62,68,52,27,80,16,70,37,84,95,30,18,23,48,46,84,48,74,68,52,54,53,44,46,39,47,74,70,31,48,42,81,42,77,79,42,78,45,77,58,49,94,76,44,25,38,39,34,38,35,46,54,28,98,74,36,80,54,46,48,41,24,36,31,45,54,56,72,57,53,55,54,52,54,52,53,52,54,51,54,53,50,54,55,55,62,75,75,110

Nearest PDB structures (foldseek):
  5lyn-assembly1_B  TM=4.553E-01  e=2.746E-01  Saccharomyces cerevisiae
  9f8w-assembly1_A  TM=4.997E-01  e=4.015E-01  Trypanosoma brucei
  9hmf-assembly1_L  TM=5.566E-01  e=2.685E+00  Campylobacter jejuni
  2vgx-assembly1_A  TM=4.507E-01  e=1.836E+00  Yersinia enterocolitica
  1fch-assembly2_B  TM=3.470E-01  e=5.267E-01  Homo sapiens

Foldseek 3Di:
DDDDDDDDDDDDDPPPPPPPPQQDQDDLVVLLVQCCDPPHPQPQVVLVVCLVVLPVPQDLNSLSSNFSVLLNDPLLVVLDQPCPVLVVCVVVLVLVVSLVSLVVSCVRVVLDLVSLCSNLVSCVSVVHPCVVNVSSVVSNVSVLVSQCSNAVFQDPVRAGEHADPVVVVCNCCVVQVFPDFPDWDPCPPQFKTKTQTDHDPRRRDSIGIYGHPNVVSVVVVVVVVVVVVVVVVVVD

Mean predicted aligned error: 7.99 Å